Protein AF-A0A6N7FH30-F1 (afdb_monomer)

pLDDT: mean 91.98, std 7.97, range [51.78, 98.5]

Radius of gyration: 21.84 Å; Cα contacts (8 Å, |Δi|>4): 253; chains: 1; bounding box: 45×42×59 Å

Nearest PDB structures (foldseek):
  7l1p-assembly1_A  TM=4.509E-01  e=1.595E-04  Human immunodeficiency virus 1
  6xg8-assembly1_A  TM=3.942E-01  e=3.630E-04  Acetivibrio thermocellus ATCC 27405
  6vlh-assembly1_A  TM=4.528E-01  e=8.765E-04  Human immunodeficiency virus 1
  6qbv-assembly2_D  TM=5.077E-01  e=4.543E-03  Human T-lymphotropic virus 2
  5v5f-assembly1_B  TM=2.339E-01  e=1.234E-02  Arabidopsis thaliana

Foldseek 3Di:
DVVVVVVQQVQLVVVLVDQAQEKEWEWDDPDPPDWIWIFIARPVPRHTNDTFTDDFLCRLLVVLVVSPLVRLQRHAEYEYAPDPRVVVSCCVRNVNHHYHYDLVNVLVVLLVVLVVLLVVQQADDDVPDVPRGDVL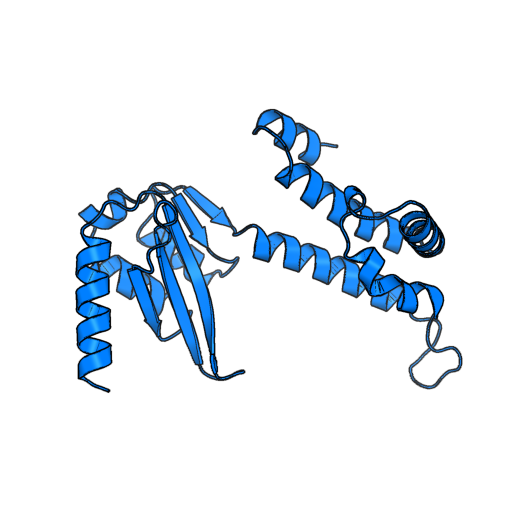SVVLSVVLSDALVPDDPVNNVSNVVNCVVDVSSVVSSVVSNLSVQLVPDPDPVSNVVSVVD

Mean predicted aligned error: 5.54 Å

Sequence (197 aa):
MALVRAWSERVGERRRARPCRVLLVDETSLRRRHRYVTVVSNGETGDVLAVVRHRDYRALSGFLASQGQRWCRRVEVVVTDGSHSYRAAVERHLGGATHVVDRFHVVRWFAAGLIEVRRRVQRLGEPGESPAFNPEIFRTRYLQLARAQHLGSDRFARLAHALMQDPELWHAWRLTQQLYEIYDAADEGTAAERIEA

Secondary structure (DSSP, 8-state):
-HHHHHHHHHHHHHHHTS--SEEEEEEEEEETTTEEEEEEEETTT--EEEEEEBSSHHHHHHHHHHHHHH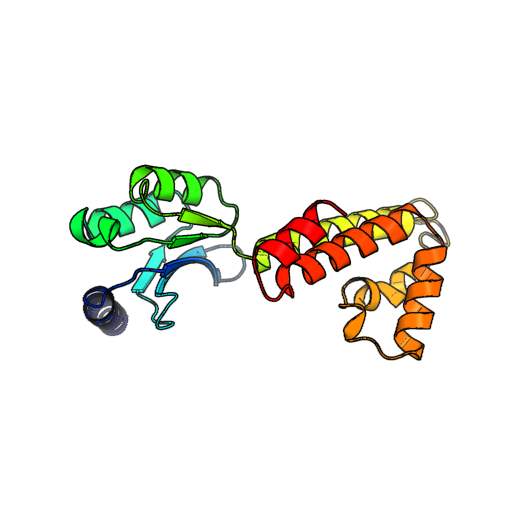HHTT--EEEE-S-HHHHHHHHHH-TTSEEEE-HHHHHHHHHHHHHHHHHHHTB-SSTTSTTSB-HHHHHTHHHHTS-GGGS-HHHHHHHHHHHTT-HHHHHHHHHHHHHHHHHT-SSHHHHHHHHH-

Solvent-accessible surface area (backbone atoms only — not comparable to full-atom values): 10853 Å² total; per-residue (Å²): 114,68,68,61,52,55,49,52,50,54,52,17,53,63,52,62,71,45,91,44,43,34,37,34,40,45,78,45,67,83,40,92,94,79,42,49,25,30,39,32,27,27,64,84,78,71,45,70,40,45,78,36,70,41,74,46,35,64,35,56,35,51,54,54,59,74,59,33,69,77,52,35,71,50,30,48,32,36,34,28,57,92,46,69,36,53,49,56,29,39,57,72,64,33,68,87,27,51,79,41,70,36,64,69,56,55,53,50,51,45,53,48,52,34,52,50,46,45,57,56,72,26,47,66,47,58,97,88,46,89,63,31,48,46,65,64,52,59,73,38,53,66,58,66,73,47,61,71,93,79,46,55,70,69,60,42,52,56,38,48,59,47,30,73,76,37,71,68,47,34,50,40,41,48,55,47,49,46,55,49,50,35,74,68,37,94,47,69,68,59,22,50,57,51,72,76,106

Structure (mmCIF, N/CA/C/O backbone):
data_AF-A0A6N7FH30-F1
#
_entry.id   AF-A0A6N7FH30-F1
#
loop_
_atom_site.group_PDB
_atom_site.id
_atom_site.type_symbol
_atom_site.label_atom_id
_atom_site.label_alt_id
_atom_site.label_comp_id
_atom_site.label_asym_id
_atom_site.label_entity_id
_atom_site.label_seq_id
_atom_site.pdbx_PDB_ins_code
_atom_site.Cartn_x
_atom_site.Cartn_y
_atom_site.Cartn_z
_atom_site.occupancy
_atom_site.B_iso_or_equiv
_atom_site.auth_seq_id
_atom_site.auth_comp_id
_atom_site.auth_asym_id
_atom_site.auth_atom_id
_atom_site.pdbx_PDB_model_num
ATOM 1 N N . MET A 1 1 ? 2.401 -22.329 25.808 1.00 64.00 1 MET A N 1
ATOM 2 C CA . MET A 1 1 ? 1.572 -21.619 24.798 1.00 64.00 1 MET A CA 1
ATOM 3 C C . MET A 1 1 ? 0.371 -20.866 25.383 1.00 64.00 1 MET A C 1
ATOM 5 O O . MET A 1 1 ? 0.069 -19.798 24.867 1.00 64.00 1 MET A O 1
ATOM 9 N N . ALA A 1 2 ? -0.308 -21.357 26.433 1.00 78.88 2 ALA A N 1
ATOM 10 C CA . ALA A 1 2 ? -1.452 -20.654 27.044 1.00 78.88 2 ALA A CA 1
ATOM 11 C C . ALA A 1 2 ? -1.085 -19.271 27.618 1.00 78.88 2 ALA A C 1
ATOM 13 O O . ALA A 1 2 ? -1.763 -18.291 27.331 1.00 78.88 2 ALA A O 1
ATOM 14 N N . LEU A 1 3 ? 0.049 -19.179 28.322 1.00 84.44 3 LEU A N 1
ATOM 15 C CA . LEU A 1 3 ? 0.548 -17.928 28.900 1.00 84.44 3 LEU A CA 1
ATOM 16 C C . LEU A 1 3 ? 0.763 -16.830 27.842 1.00 84.44 3 LEU A C 1
ATOM 18 O O . LEU A 1 3 ? 0.314 -15.707 28.026 1.00 84.44 3 LEU A O 1
ATOM 22 N N . VAL A 1 4 ? 1.395 -17.165 26.710 1.00 82.94 4 VAL A N 1
ATOM 23 C CA . VAL A 1 4 ? 1.658 -16.215 25.612 1.00 82.94 4 VAL A CA 1
ATOM 24 C C . VAL A 1 4 ? 0.356 -15.684 25.010 1.00 82.94 4 VAL A C 1
ATOM 26 O O . VAL A 1 4 ? 0.240 -14.486 24.775 1.00 82.94 4 VAL A O 1
ATOM 29 N N . ARG A 1 5 ? -0.643 -16.554 24.802 1.00 80.75 5 ARG A N 1
ATOM 30 C CA . ARG A 1 5 ? -1.965 -16.137 24.311 1.00 80.75 5 ARG A CA 1
ATOM 31 C C . ARG A 1 5 ? -2.672 -15.212 25.300 1.00 80.75 5 ARG A C 1
ATOM 33 O O . ARG A 1 5 ? -3.065 -14.122 24.908 1.00 80.75 5 ARG A O 1
ATOM 40 N N . ALA A 1 6 ? -2.729 -15.593 26.575 1.00 82.81 6 ALA A N 1
ATOM 41 C CA . ALA A 1 6 ? -3.359 -14.784 27.618 1.00 82.81 6 ALA A CA 1
ATOM 42 C C . ALA A 1 6 ? -2.694 -13.402 27.772 1.00 82.81 6 ALA A C 1
ATOM 44 O O . ALA A 1 6 ? -3.369 -12.388 27.934 1.00 82.81 6 ALA A O 1
ATOM 45 N N . TRP A 1 7 ? -1.361 -13.333 27.682 1.00 87.31 7 TRP A N 1
ATOM 46 C CA . TRP A 1 7 ? -0.648 -12.054 27.693 1.00 87.31 7 TRP A CA 1
ATOM 47 C C . TRP A 1 7 ? -0.907 -11.227 26.439 1.00 87.31 7 TRP A C 1
ATOM 49 O O . TRP A 1 7 ? -1.102 -10.018 26.551 1.00 87.31 7 TRP A O 1
ATOM 59 N N . SER A 1 8 ? -0.946 -11.858 25.264 1.00 85.19 8 SER A N 1
ATOM 60 C CA . SER A 1 8 ? -1.281 -11.178 24.013 1.00 85.19 8 SER A CA 1
ATOM 61 C C . SER A 1 8 ? -2.688 -10.576 24.061 1.00 85.19 8 SER A C 1
ATOM 63 O O . SER A 1 8 ? -2.860 -9.428 23.654 1.00 85.19 8 SER A O 1
ATOM 65 N N . GLU A 1 9 ? -3.666 -11.300 24.608 1.00 85.75 9 GLU A N 1
ATOM 66 C CA . GLU A 1 9 ? -5.035 -10.814 24.800 1.00 85.75 9 GLU A CA 1
ATOM 67 C C . GLU A 1 9 ? -5.080 -9.628 25.768 1.00 85.75 9 GLU A C 1
ATOM 69 O O . GLU A 1 9 ? -5.583 -8.572 25.387 1.00 85.75 9 GLU A O 1
ATOM 74 N N . ARG A 1 10 ? -4.454 -9.735 26.951 1.00 88.56 10 ARG A N 1
ATOM 75 C CA . ARG A 1 10 ? -4.382 -8.633 27.936 1.00 88.56 10 ARG A CA 1
ATOM 76 C C . ARG A 1 10 ? -3.688 -7.385 27.397 1.00 88.56 10 ARG A C 1
ATOM 78 O O . ARG A 1 10 ? -4.099 -6.263 27.686 1.00 88.56 10 ARG A O 1
ATOM 85 N N . VAL A 1 11 ? -2.596 -7.552 26.648 1.00 90.81 11 VAL A N 1
ATOM 86 C CA . VAL A 1 11 ? -1.907 -6.426 25.998 1.00 90.81 11 VAL A CA 1
ATOM 87 C C . VAL A 1 11 ? -2.823 -5.793 24.955 1.00 90.81 11 VAL A C 1
ATOM 89 O O . VAL A 1 11 ? -2.942 -4.569 24.923 1.00 90.81 11 VAL A O 1
ATOM 92 N N . GLY A 1 12 ? -3.511 -6.611 24.159 1.00 90.00 12 GLY A N 1
ATOM 93 C CA . GLY A 1 12 ? -4.502 -6.144 23.199 1.00 90.00 12 GLY A CA 1
ATOM 94 C C . GLY A 1 12 ? -5.639 -5.365 23.861 1.00 90.00 12 GLY A C 1
ATOM 95 O O . GLY A 1 12 ? -5.963 -4.278 23.404 1.00 90.00 12 GLY A O 1
ATOM 96 N N . GLU A 1 13 ? -6.209 -5.853 24.964 1.00 90.88 13 GLU A N 1
ATOM 97 C CA . GLU A 1 13 ? -7.268 -5.155 25.713 1.00 90.88 13 GLU A CA 1
ATOM 98 C C . GLU A 1 13 ? -6.812 -3.780 26.197 1.00 90.88 13 GLU A C 1
ATOM 100 O O . GLU A 1 13 ? -7.486 -2.779 25.950 1.00 90.88 13 GLU A O 1
ATOM 105 N N . ARG A 1 14 ? -5.626 -3.708 26.813 1.00 92.06 14 ARG A N 1
ATOM 106 C CA . ARG A 1 14 ? -5.046 -2.434 27.259 1.00 92.06 14 ARG A CA 1
ATOM 107 C C . ARG A 1 14 ? -4.830 -1.459 26.105 1.00 92.06 14 ARG A C 1
ATOM 109 O O . ARG A 1 14 ? -5.087 -0.270 26.260 1.00 92.06 14 ARG A O 1
ATOM 116 N N . ARG A 1 15 ? -4.373 -1.948 24.951 1.00 94.25 15 ARG A N 1
ATOM 117 C CA . ARG A 1 15 ? -4.187 -1.119 23.752 1.00 94.25 15 ARG A CA 1
ATOM 118 C C . ARG A 1 15 ? -5.520 -0.642 23.177 1.00 94.25 15 ARG A C 1
ATOM 120 O O . ARG A 1 15 ? -5.641 0.530 22.848 1.00 94.25 15 ARG A O 1
ATOM 127 N N . ARG A 1 16 ? -6.535 -1.510 23.126 1.00 94.38 16 ARG A N 1
ATOM 128 C CA . ARG A 1 16 ? -7.883 -1.195 22.610 1.00 94.38 16 ARG A CA 1
ATOM 129 C C . ARG A 1 16 ? -8.691 -0.265 23.519 1.00 94.38 16 ARG A C 1
ATOM 131 O O . ARG A 1 16 ? -9.667 0.323 23.057 1.00 94.38 16 ARG A O 1
ATOM 138 N N . ALA A 1 17 ? -8.284 -0.106 24.780 1.00 91.19 17 ALA A N 1
ATOM 139 C CA . ALA A 1 17 ? -8.837 0.903 25.682 1.00 91.19 17 ALA A CA 1
ATOM 140 C C . ALA A 1 17 ? -8.457 2.339 25.273 1.00 91.19 17 ALA A C 1
ATOM 142 O O . ALA A 1 17 ? -9.183 3.279 25.601 1.00 91.19 17 ALA A O 1
ATOM 143 N N . ARG A 1 18 ? -7.349 2.515 24.542 1.00 91.81 18 ARG A N 1
ATOM 144 C CA . ARG A 1 18 ? -6.961 3.810 23.974 1.00 91.81 18 ARG A CA 1
ATOM 145 C C . ARG A 1 18 ? -7.817 4.129 22.739 1.00 91.81 18 ARG A C 1
ATOM 147 O O . ARG A 1 18 ? -8.236 3.204 22.038 1.00 91.81 18 ARG A O 1
ATOM 154 N N . PRO A 1 19 ? -8.081 5.415 22.449 1.00 91.81 19 PRO A N 1
ATOM 155 C CA . PRO A 1 19 ? -8.700 5.817 21.190 1.00 91.81 19 PRO A CA 1
ATOM 156 C C . PRO A 1 19 ? -7.894 5.331 19.978 1.00 91.81 19 PRO A C 1
ATOM 158 O O . PRO A 1 19 ? -6.667 5.271 20.021 1.00 91.81 19 PRO A O 1
ATOM 161 N N . CYS A 1 20 ? -8.600 4.982 18.908 1.00 96.44 20 CYS A N 1
ATOM 162 C CA . CYS A 1 20 ? -8.027 4.593 17.626 1.00 96.44 20 CYS A CA 1
ATOM 163 C C . CYS A 1 20 ? -8.888 5.238 16.543 1.00 96.44 20 CYS A C 1
ATOM 165 O O . CYS A 1 20 ? -9.967 4.727 16.244 1.00 96.44 20 CYS A O 1
ATOM 167 N N . ARG A 1 21 ? -8.444 6.392 16.029 1.00 97.81 21 ARG A N 1
ATOM 168 C CA . ARG A 1 21 ? -9.136 7.104 14.944 1.00 97.81 21 ARG A CA 1
ATOM 169 C C . ARG A 1 21 ? -8.722 6.556 13.587 1.00 97.81 21 ARG A C 1
ATOM 171 O O . ARG A 1 21 ? -9.558 6.454 12.697 1.00 97.81 21 ARG A O 1
ATOM 178 N N . VAL A 1 22 ? -7.462 6.137 13.462 1.00 98.31 22 VAL A N 1
ATOM 179 C CA . VAL A 1 22 ? -6.927 5.472 12.269 1.00 98.31 22 VAL A CA 1
ATOM 180 C C . VAL A 1 22 ? -6.723 3.989 12.558 1.00 98.31 22 VAL A C 1
ATOM 182 O O . VAL A 1 22 ? -5.898 3.621 13.397 1.00 98.31 22 VAL A O 1
ATOM 185 N N . LEU A 1 23 ? -7.460 3.130 11.860 1.00 98.06 23 LEU A N 1
ATOM 186 C CA . LEU A 1 23 ? -7.355 1.678 11.959 1.00 98.06 23 LEU A CA 1
ATOM 187 C C . LEU A 1 23 ? -6.607 1.123 10.747 1.00 98.06 23 LEU A C 1
ATOM 189 O O . LEU A 1 23 ? -7.038 1.318 9.617 1.00 98.06 23 LEU A O 1
ATOM 193 N N . LEU A 1 24 ? -5.516 0.398 10.969 1.00 97.75 24 LEU A N 1
ATOM 194 C CA . LEU A 1 24 ? -4.786 -0.295 9.908 1.00 97.75 24 LEU A CA 1
ATOM 195 C C . LEU A 1 24 ? -5.130 -1.782 9.953 1.00 97.75 24 LEU A C 1
ATOM 197 O O . LEU A 1 24 ? -5.048 -2.401 11.018 1.00 97.75 24 LEU A O 1
ATOM 201 N N . VAL A 1 25 ? -5.496 -2.354 8.810 1.00 96.56 25 VAL A N 1
ATOM 202 C CA . VAL A 1 25 ? -5.805 -3.778 8.664 1.00 96.56 25 VAL A CA 1
ATOM 203 C C . VAL A 1 25 ? -4.983 -4.352 7.521 1.00 96.56 25 VAL A C 1
ATOM 205 O O . VAL A 1 25 ? -5.143 -3.949 6.374 1.00 96.56 25 VAL A O 1
ATOM 208 N N . ASP A 1 26 ? -4.134 -5.325 7.830 1.00 93.31 26 ASP A N 1
ATOM 209 C CA . ASP A 1 26 ? -3.292 -5.987 6.833 1.00 93.31 26 ASP A CA 1
ATOM 210 C C . ASP A 1 26 ? -3.323 -7.511 6.998 1.00 93.31 26 ASP A C 1
ATOM 212 O O . ASP A 1 26 ? -3.650 -8.038 8.069 1.00 93.31 26 ASP A O 1
ATOM 216 N N . GLU A 1 27 ? -2.986 -8.237 5.935 1.00 87.94 27 GLU A N 1
ATOM 217 C CA . GLU A 1 27 ? -2.788 -9.681 5.981 1.00 87.94 27 GLU A CA 1
ATOM 218 C C . GLU A 1 27 ? -1.308 -10.045 6.128 1.00 87.94 27 GLU A C 1
ATOM 220 O O . GLU A 1 27 ? -0.433 -9.544 5.430 1.00 87.94 27 GLU A O 1
ATOM 225 N N . THR A 1 28 ? -1.002 -11.010 6.994 1.00 83.12 28 THR A N 1
ATOM 226 C CA . THR A 1 28 ? 0.341 -11.597 7.031 1.00 83.12 28 THR A CA 1
ATOM 227 C C . THR A 1 28 ? 0.296 -13.115 7.086 1.00 83.12 28 THR A C 1
ATOM 229 O O . THR A 1 28 ? -0.617 -13.728 7.648 1.00 83.12 28 THR A O 1
ATOM 232 N N . SER A 1 29 ? 1.291 -13.758 6.475 1.00 77.12 29 SER A N 1
ATOM 233 C CA . SER A 1 29 ? 1.424 -15.213 6.499 1.00 77.12 29 SER A CA 1
ATOM 234 C C . SER A 1 29 ? 2.256 -15.649 7.707 1.00 77.12 29 SER A C 1
ATOM 236 O O . SER A 1 29 ? 3.458 -15.398 7.748 1.00 77.12 29 SER A O 1
ATOM 238 N N . LEU A 1 30 ? 1.658 -16.380 8.652 1.00 64.94 30 LEU A N 1
ATOM 239 C CA . LEU A 1 30 ? 2.372 -16.955 9.807 1.00 64.94 30 LEU A CA 1
ATOM 240 C C . LEU A 1 30 ? 3.299 -18.123 9.427 1.00 64.94 30 LEU A C 1
ATOM 242 O O . LEU A 1 30 ? 4.196 -18.491 10.180 1.00 64.94 30 LEU A O 1
ATOM 246 N N . ARG A 1 31 ? 3.061 -18.746 8.271 1.00 66.25 31 ARG A N 1
ATOM 247 C CA . ARG A 1 31 ? 3.919 -19.767 7.656 1.00 66.25 31 ARG A CA 1
ATOM 248 C C . ARG A 1 31 ? 3.727 -19.671 6.151 1.00 66.25 31 ARG A C 1
ATOM 250 O O . ARG A 1 31 ? 2.579 -19.556 5.710 1.00 66.25 31 ARG A O 1
ATOM 257 N N . ARG A 1 32 ? 4.817 -19.736 5.373 1.00 51.78 32 ARG A N 1
ATOM 258 C CA . ARG A 1 32 ? 4.765 -19.693 3.901 1.00 51.78 32 ARG A CA 1
ATOM 259 C C . ARG A 1 32 ? 3.618 -20.585 3.391 1.00 51.78 32 ARG A C 1
ATOM 261 O O . ARG A 1 32 ? 3.628 -21.789 3.622 1.00 51.78 32 ARG A O 1
ATOM 268 N N . ARG A 1 33 ? 2.647 -19.952 2.720 1.00 56.34 33 ARG A N 1
ATOM 269 C CA . ARG A 1 33 ? 1.547 -20.542 1.929 1.00 56.34 33 ARG A CA 1
ATOM 270 C C . ARG A 1 33 ? 0.398 -21.284 2.633 1.00 56.34 33 ARG A C 1
ATOM 272 O O . ARG A 1 33 ? -0.454 -21.790 1.915 1.00 56.34 33 ARG A O 1
ATOM 279 N N . HIS A 1 34 ? 0.279 -21.316 3.969 1.00 59.69 34 HIS A N 1
ATOM 280 C CA . HIS A 1 34 ? -0.803 -22.125 4.586 1.00 59.69 34 HIS A CA 1
ATOM 281 C C . HIS A 1 34 ? -1.585 -21.509 5.755 1.00 59.69 34 HIS A C 1
ATOM 283 O O . HIS A 1 34 ? -2.614 -22.065 6.133 1.00 59.69 34 HIS A O 1
ATOM 289 N N . ARG A 1 35 ? -1.149 -20.390 6.353 1.00 73.56 35 ARG A N 1
ATOM 290 C CA . ARG A 1 35 ? -1.890 -19.739 7.454 1.00 73.56 35 ARG A CA 1
ATOM 291 C C . ARG A 1 35 ? -1.772 -18.224 7.378 1.00 73.56 35 ARG A C 1
ATOM 293 O O . ARG A 1 35 ? -0.713 -17.682 7.687 1.00 73.56 35 ARG A O 1
ATOM 300 N N . TYR A 1 36 ? -2.863 -17.578 6.984 1.00 82.62 36 TYR A N 1
ATOM 301 C CA . TYR A 1 36 ? -3.002 -16.125 6.992 1.00 82.62 36 TYR A CA 1
ATOM 302 C C . TYR A 1 36 ? -3.617 -15.659 8.306 1.00 82.62 36 TYR A C 1
ATOM 304 O O . TYR A 1 36 ? -4.462 -16.354 8.886 1.00 82.62 36 TYR A O 1
ATOM 312 N N . VAL A 1 37 ? -3.183 -14.492 8.759 1.00 90.00 37 VAL A N 1
ATOM 313 C CA . VAL A 1 37 ? -3.803 -13.761 9.858 1.00 90.00 37 VAL A CA 1
ATOM 314 C C . VAL A 1 37 ? -4.047 -12.324 9.444 1.00 90.00 37 VAL A C 1
ATOM 316 O O . VAL A 1 37 ? -3.227 -11.734 8.743 1.00 90.00 37 VAL A O 1
ATOM 319 N N . THR A 1 38 ? -5.157 -11.778 9.916 1.00 93.19 38 THR A N 1
ATOM 320 C CA . THR A 1 38 ? -5.449 -10.353 9.874 1.00 93.19 38 THR A CA 1
ATOM 321 C C . THR A 1 38 ? -4.764 -9.693 11.062 1.00 93.19 38 THR A C 1
ATOM 323 O O . THR A 1 38 ? -5.035 -10.038 12.216 1.00 93.19 38 THR A O 1
ATOM 326 N N . VAL A 1 39 ? -3.871 -8.749 10.792 1.00 94.50 39 VAL A N 1
ATOM 327 C CA . VAL A 1 39 ? -3.268 -7.886 11.806 1.00 94.50 39 VAL A CA 1
ATOM 328 C C . VAL A 1 39 ? -4.052 -6.588 11.825 1.00 94.50 39 VAL A C 1
ATOM 330 O O . VAL A 1 39 ? -4.224 -5.949 10.792 1.00 94.50 39 VAL A O 1
ATOM 333 N N . VAL A 1 40 ? -4.535 -6.217 13.006 1.00 96.25 40 VAL A N 1
ATOM 334 C CA . VAL A 1 40 ? -5.251 -4.964 13.229 1.00 96.25 40 VAL A CA 1
ATOM 335 C C . VAL A 1 40 ? -4.402 -4.091 14.134 1.00 96.25 40 VAL A C 1
ATOM 337 O O . VAL A 1 40 ? -4.041 -4.522 15.233 1.00 96.25 40 VAL A O 1
ATOM 340 N N . SER A 1 41 ? -4.111 -2.872 13.699 1.00 97.19 41 SER A N 1
ATOM 341 C CA . SER A 1 41 ? -3.213 -1.949 14.393 1.00 97.19 41 SER A CA 1
ATOM 342 C C . SER A 1 41 ? -3.800 -0.544 14.471 1.00 97.19 41 SER A C 1
ATOM 344 O O . SER A 1 41 ? -4.598 -0.142 13.628 1.00 97.19 41 SER A O 1
ATOM 346 N N . ASN A 1 42 ? -3.388 0.212 15.483 1.00 97.69 42 ASN A N 1
ATOM 347 C CA . ASN A 1 42 ? -3.677 1.635 15.585 1.00 97.69 42 ASN A CA 1
ATOM 348 C C . ASN A 1 42 ? -2.672 2.409 14.720 1.00 97.69 42 ASN A C 1
ATOM 350 O O . ASN A 1 42 ? -1.470 2.337 14.966 1.00 97.69 42 ASN A O 1
ATOM 354 N N . GLY A 1 43 ? -3.159 3.131 13.713 1.00 96.44 43 GLY A N 1
ATOM 355 C CA . GLY A 1 43 ? -2.329 3.906 12.791 1.00 96.44 43 GLY A CA 1
ATOM 356 C C . GLY A 1 43 ? -1.703 5.155 13.407 1.00 96.44 43 GLY A C 1
ATOM 357 O O . GLY A 1 43 ? -0.690 5.624 12.904 1.00 96.44 43 GLY A O 1
ATOM 358 N N . GLU A 1 44 ? -2.252 5.662 14.513 1.00 96.06 44 GLU A N 1
ATOM 359 C CA . GLU A 1 44 ? -1.712 6.829 15.220 1.00 96.06 44 GLU A CA 1
ATOM 360 C C . GLU A 1 44 ? -0.579 6.434 16.178 1.00 96.06 44 GLU A C 1
ATOM 362 O O . GLU A 1 44 ? 0.377 7.184 16.349 1.00 96.06 44 GLU A O 1
ATOM 367 N N . THR A 1 45 ? -0.663 5.253 16.807 1.00 95.75 45 THR A N 1
ATOM 368 C CA . THR A 1 45 ? 0.326 4.817 17.815 1.00 95.75 45 THR A CA 1
ATOM 369 C C . THR A 1 45 ? 1.278 3.723 17.336 1.00 95.75 45 THR A C 1
ATOM 371 O O . THR A 1 45 ? 2.283 3.460 17.992 1.00 95.75 45 THR A O 1
ATOM 374 N N . GLY A 1 46 ? 0.955 3.034 16.239 1.00 94.38 46 GLY A N 1
ATOM 375 C CA . GLY A 1 46 ? 1.664 1.836 15.780 1.00 94.38 46 GLY A CA 1
ATOM 376 C C . GLY A 1 46 ? 1.386 0.576 16.614 1.00 94.38 46 GLY A C 1
ATOM 377 O O . GLY A 1 46 ? 1.973 -0.477 16.363 1.00 94.38 46 GLY A O 1
ATOM 378 N N . ASP A 1 47 ? 0.499 0.643 17.611 1.00 95.56 47 ASP A N 1
ATOM 379 C CA . ASP A 1 47 ? 0.177 -0.501 18.463 1.00 95.56 47 ASP A CA 1
ATOM 380 C C . ASP A 1 47 ? -0.625 -1.566 17.703 1.00 95.56 47 ASP A C 1
ATOM 382 O O . ASP A 1 47 ? -1.715 -1.299 17.201 1.00 95.56 47 ASP A O 1
ATOM 386 N N . VAL A 1 48 ? -0.162 -2.820 17.731 1.00 95.31 48 VAL A N 1
ATOM 387 C CA . VAL A 1 48 ? -0.978 -3.966 17.291 1.00 95.31 48 VAL A CA 1
ATOM 388 C C . VAL A 1 48 ? -2.106 -4.201 18.298 1.00 95.31 48 VAL A C 1
ATOM 390 O O . VAL A 1 48 ? -1.850 -4.542 19.460 1.00 95.31 48 VAL A O 1
ATOM 393 N N . LEU A 1 49 ? -3.346 -4.038 17.840 1.00 95.62 49 LEU A N 1
ATOM 394 C CA . LEU A 1 49 ? -4.581 -4.182 18.610 1.00 95.62 49 LEU A CA 1
ATOM 395 C C . LEU A 1 49 ? -5.071 -5.628 18.650 1.00 95.62 49 LEU A C 1
ATOM 397 O O . LEU A 1 49 ? -5.606 -6.062 19.673 1.00 95.62 49 LEU A O 1
ATOM 401 N N . ALA A 1 50 ? -4.908 -6.369 17.553 1.00 94.19 50 ALA A N 1
ATOM 402 C CA . ALA A 1 50 ? -5.270 -7.778 17.468 1.00 94.19 50 ALA A CA 1
ATOM 403 C C . ALA A 1 50 ? -4.529 -8.497 16.335 1.00 94.19 50 ALA A C 1
ATOM 405 O O . ALA A 1 50 ? -4.150 -7.898 15.331 1.00 94.19 50 ALA A O 1
ATOM 406 N N . VAL A 1 51 ? -4.381 -9.812 16.494 1.00 92.44 51 VAL A N 1
ATOM 407 C CA . VAL A 1 51 ? -3.993 -10.732 15.422 1.00 92.44 51 VAL A CA 1
ATOM 408 C C . VAL A 1 51 ? -5.068 -11.806 15.350 1.00 92.44 51 VAL A C 1
ATOM 410 O O . VAL A 1 51 ? -5.194 -12.634 16.255 1.00 92.44 51 VAL A O 1
ATOM 413 N N . VAL A 1 52 ? -5.870 -11.766 14.295 1.00 91.38 52 VAL A N 1
ATOM 414 C CA . VAL A 1 52 ? -7.038 -12.630 14.111 1.00 91.38 52 VAL A CA 1
ATOM 415 C C . VAL A 1 52 ? -6.703 -13.702 13.089 1.00 91.38 52 VAL A C 1
ATOM 417 O O . VAL A 1 52 ? -6.008 -13.456 12.108 1.00 91.38 52 VAL A O 1
ATOM 420 N N . ARG A 1 53 ? -7.169 -14.929 13.319 1.00 89.44 53 ARG A N 1
ATOM 421 C CA . ARG A 1 53 ? -6.975 -16.011 12.349 1.00 89.44 53 ARG A CA 1
ATOM 422 C C . ARG A 1 53 ? -7.793 -15.759 11.091 1.00 89.44 53 ARG A C 1
ATOM 424 O O . ARG A 1 53 ? -8.925 -15.305 11.194 1.00 89.44 53 ARG A O 1
ATOM 431 N N . HIS A 1 54 ? -7.252 -16.209 9.960 1.00 88.38 54 HIS A N 1
ATOM 432 C CA . HIS A 1 54 ? -7.826 -16.034 8.627 1.00 88.38 54 HIS A CA 1
ATOM 433 C C . HIS A 1 54 ? -7.731 -14.586 8.144 1.00 88.38 54 HI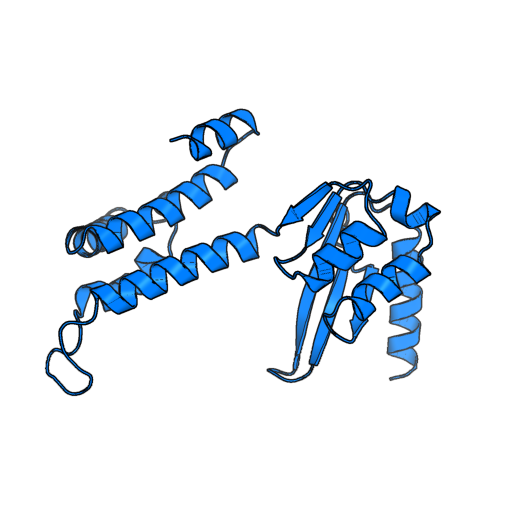S A C 1
ATOM 435 O O . HIS A 1 54 ? -7.167 -13.736 8.822 1.00 88.38 54 HIS A O 1
ATOM 441 N N . ARG A 1 55 ? -8.193 -14.366 6.915 1.00 85.38 55 ARG A N 1
ATOM 442 C CA . ARG A 1 55 ? -8.132 -13.093 6.182 1.00 85.38 55 ARG A CA 1
ATOM 443 C C . ARG A 1 55 ? -9.455 -12.764 5.491 1.00 85.38 55 ARG A C 1
ATOM 445 O O . ARG A 1 55 ? -9.503 -12.049 4.498 1.00 85.38 55 ARG A O 1
ATOM 452 N N . ASP A 1 56 ? -10.515 -13.429 5.932 1.00 89.88 56 ASP A N 1
ATOM 453 C CA . ASP A 1 56 ? -11.829 -13.329 5.323 1.00 89.88 56 ASP A CA 1
ATOM 454 C C . ASP A 1 56 ? -12.692 -12.304 6.062 1.00 89.88 56 ASP A C 1
ATOM 456 O O . ASP A 1 56 ? -12.325 -11.751 7.103 1.00 89.88 56 ASP A O 1
ATOM 460 N N . TYR A 1 57 ? -13.877 -12.071 5.511 1.00 93.25 57 TYR A N 1
ATOM 461 C CA . TYR A 1 57 ? -14.871 -11.188 6.098 1.00 93.25 57 TYR A CA 1
ATOM 462 C C . TYR A 1 57 ? -15.176 -11.558 7.558 1.00 93.25 57 TYR A C 1
ATOM 464 O O . TYR A 1 57 ? -15.336 -10.673 8.396 1.00 93.25 57 TYR A O 1
ATOM 472 N N . ARG A 1 58 ? -15.228 -12.858 7.893 1.00 94.38 58 ARG A N 1
ATOM 473 C CA . ARG A 1 58 ? -15.579 -13.327 9.242 1.00 94.38 58 ARG A CA 1
ATOM 474 C C . ARG A 1 58 ? -14.506 -12.954 10.260 1.00 94.38 58 ARG A C 1
ATOM 476 O O . ARG A 1 58 ? -14.865 -12.586 11.376 1.00 94.38 58 ARG A O 1
ATOM 483 N N . ALA A 1 59 ? -13.231 -13.007 9.880 1.00 92.81 59 ALA A N 1
ATOM 484 C CA . ALA A 1 59 ? -12.118 -12.615 10.739 1.00 92.81 59 ALA A CA 1
ATOM 485 C C . ALA A 1 59 ? -12.237 -11.147 11.180 1.00 92.81 59 ALA A C 1
ATOM 487 O O . ALA A 1 59 ? -12.325 -10.863 12.378 1.00 92.81 59 ALA A O 1
ATOM 488 N N . LEU A 1 60 ? -12.314 -10.216 10.222 1.00 95.94 60 LEU A N 1
ATOM 489 C CA . LEU A 1 60 ? -12.404 -8.787 10.534 1.00 95.94 60 LEU A CA 1
ATOM 490 C C . LEU A 1 60 ? -13.757 -8.425 11.165 1.00 95.94 60 LEU A C 1
ATOM 492 O O . LEU A 1 60 ? -13.797 -7.734 12.181 1.00 95.94 60 LEU A O 1
ATOM 496 N N . SER A 1 61 ? -14.865 -8.947 10.627 1.00 97.06 61 SER A N 1
ATOM 497 C CA . SER A 1 61 ? -16.209 -8.713 11.170 1.00 97.06 61 SER A CA 1
ATOM 498 C C . SER A 1 61 ? -16.335 -9.197 12.614 1.00 97.06 61 SER A C 1
ATOM 500 O O . SER A 1 61 ? -16.965 -8.527 13.426 1.00 97.06 61 SER A O 1
ATOM 502 N N . GLY A 1 62 ? -15.767 -10.359 12.950 1.00 96.81 62 GLY A N 1
ATOM 503 C CA . GLY A 1 62 ? -15.796 -10.893 14.312 1.00 96.81 62 GLY A CA 1
ATOM 504 C C . GLY A 1 62 ? -15.032 -10.002 15.289 1.00 96.81 62 GLY A C 1
ATOM 505 O O . GLY A 1 62 ? -15.531 -9.704 16.376 1.00 96.81 62 GLY A O 1
ATOM 506 N N . PHE A 1 63 ? -13.858 -9.511 14.879 1.00 95.94 63 PHE A N 1
ATOM 507 C CA . PHE A 1 63 ? -13.099 -8.544 15.669 1.00 95.94 63 PHE A CA 1
ATOM 508 C C . PHE A 1 63 ? -13.891 -7.253 15.900 1.00 95.94 63 PHE A C 1
ATOM 510 O O . PHE A 1 63 ? -14.086 -6.872 17.053 1.00 95.94 63 PHE A O 1
ATOM 517 N N . LEU A 1 64 ? -14.399 -6.618 14.841 1.00 97.25 64 LEU A N 1
ATOM 518 C CA . LEU A 1 64 ? -15.141 -5.357 14.949 1.00 97.25 64 LEU A CA 1
ATOM 519 C C . LEU A 1 64 ? -16.411 -5.512 15.800 1.00 97.25 64 LEU A C 1
ATOM 521 O O . LEU A 1 64 ? -16.641 -4.716 16.712 1.00 97.25 64 LEU A O 1
ATOM 525 N N . ALA A 1 65 ? -17.165 -6.599 15.604 1.00 97.25 65 ALA A N 1
ATOM 526 C CA . ALA A 1 65 ? -18.336 -6.915 16.419 1.00 97.25 65 ALA A CA 1
ATOM 527 C C . ALA A 1 65 ? -17.990 -7.024 17.914 1.00 97.25 65 ALA A C 1
ATOM 529 O O . ALA A 1 65 ? -18.709 -6.479 18.749 1.00 97.25 65 ALA A O 1
ATOM 530 N N . SER A 1 66 ? -16.867 -7.669 18.258 1.00 95.56 66 SER A N 1
ATOM 531 C CA . SER A 1 66 ? -16.422 -7.804 19.654 1.00 95.56 66 SER A CA 1
ATOM 532 C C . SER A 1 66 ? -16.007 -6.484 20.314 1.00 95.56 66 SER A C 1
ATOM 534 O O . SER A 1 66 ? -16.022 -6.395 21.538 1.00 95.56 66 SER A O 1
ATOM 536 N N . GLN A 1 67 ? -15.641 -5.457 19.535 1.00 95.44 67 GLN A N 1
ATOM 537 C CA . GLN A 1 67 ? -15.337 -4.128 20.081 1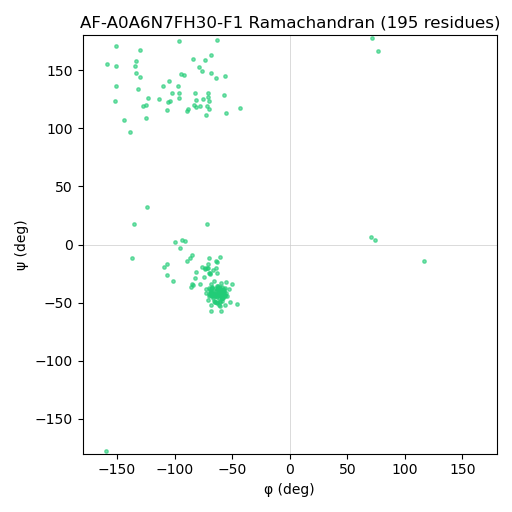.00 95.44 67 GLN A CA 1
ATOM 538 C C . GLN A 1 67 ? -16.609 -3.309 20.348 1.00 95.44 67 GLN A C 1
ATOM 540 O O . GLN A 1 67 ? -16.615 -2.408 21.190 1.00 95.44 67 GLN A O 1
ATOM 545 N N . GLY A 1 68 ? -17.697 -3.634 19.647 1.00 95.81 68 GLY A N 1
ATOM 546 C CA . GLY A 1 68 ? -18.995 -2.990 19.786 1.00 95.81 68 GLY A CA 1
ATOM 547 C C . GLY A 1 68 ? -19.085 -1.615 19.118 1.00 95.81 68 GLY A C 1
ATOM 548 O O . GLY A 1 68 ? -18.091 -0.976 18.757 1.00 95.81 68 GLY A O 1
ATOM 549 N N . GLN A 1 69 ? -20.320 -1.127 18.976 1.00 95.12 69 GLN A N 1
ATOM 550 C CA . GLN A 1 69 ? -20.621 0.068 18.180 1.00 95.12 69 GLN A CA 1
ATOM 551 C C . GLN A 1 69 ? -19.939 1.336 18.701 1.00 95.12 69 GLN A C 1
ATOM 553 O O . GLN A 1 69 ? -19.504 2.176 17.917 1.00 95.12 69 GLN A O 1
ATOM 558 N N . ARG A 1 70 ? -19.833 1.489 20.028 1.00 94.94 70 ARG A N 1
ATOM 559 C CA . ARG A 1 70 ? -19.190 2.663 20.637 1.00 94.94 70 ARG A CA 1
ATOM 560 C C . ARG A 1 70 ? -17.712 2.749 20.267 1.00 94.94 70 ARG A C 1
ATOM 562 O O . ARG A 1 70 ? -17.213 3.850 20.067 1.00 94.94 70 ARG A O 1
ATOM 569 N N . TRP A 1 71 ? -17.021 1.613 20.196 1.00 96.50 71 TRP A N 1
ATOM 570 C CA . TRP A 1 71 ? -15.627 1.582 19.775 1.00 96.50 71 TRP A CA 1
ATOM 571 C C . TRP A 1 71 ? -15.515 1.875 18.278 1.00 96.50 71 TRP A C 1
ATOM 573 O O . TRP A 1 71 ? -14.764 2.768 17.904 1.00 96.50 71 TRP A O 1
ATOM 583 N N . CYS A 1 72 ? -16.332 1.203 17.458 1.00 97.12 72 CYS A N 1
ATOM 584 C CA . CYS A 1 72 ? -16.339 1.346 16.000 1.00 97.12 72 CYS A CA 1
ATOM 585 C C . CYS A 1 72 ? -16.611 2.787 15.541 1.00 97.12 72 CYS A C 1
ATOM 587 O O . CYS A 1 72 ? -15.938 3.275 14.645 1.00 97.12 72 CYS A O 1
ATOM 589 N N . ARG A 1 73 ? -17.522 3.509 16.208 1.00 96.06 73 ARG A N 1
ATOM 590 C CA . ARG A 1 73 ? -17.824 4.925 15.917 1.00 96.06 73 ARG A CA 1
ATOM 591 C C . ARG A 1 73 ? -16.663 5.895 16.157 1.00 96.06 73 ARG A C 1
ATOM 593 O O . ARG A 1 73 ? -16.771 7.046 15.759 1.00 96.06 73 ARG A O 1
ATOM 600 N N . ARG A 1 74 ? -15.606 5.477 16.861 1.00 96.12 74 ARG A N 1
ATOM 601 C CA . ARG A 1 74 ? -14.407 6.306 17.078 1.00 96.12 74 ARG A CA 1
ATOM 602 C C . ARG A 1 74 ? -13.365 6.133 15.980 1.00 96.12 74 ARG A C 1
ATOM 604 O O . ARG A 1 74 ? -12.432 6.924 15.939 1.00 96.12 74 ARG A O 1
ATOM 611 N N . VAL A 1 75 ? -13.501 5.102 15.148 1.00 98.19 75 VAL A N 1
ATOM 612 C CA . VAL A 1 75 ? -12.662 4.925 13.966 1.00 98.19 75 VAL A CA 1
ATOM 613 C C . VAL A 1 75 ? -13.186 5.875 12.896 1.00 98.19 75 VAL A C 1
ATOM 615 O O . VAL A 1 75 ? -14.342 5.780 12.494 1.00 98.19 75 VAL A O 1
ATOM 618 N N . GLU A 1 76 ? -12.337 6.796 12.463 1.00 98.44 76 GLU A N 1
ATOM 619 C CA . GLU A 1 76 ? -12.634 7.803 11.442 1.00 98.44 76 GLU A CA 1
ATOM 620 C C . GLU A 1 76 ? -12.038 7.413 10.091 1.00 98.44 76 GLU A C 1
ATOM 622 O O . GLU A 1 76 ? -12.615 7.708 9.050 1.00 98.44 76 GLU A O 1
ATOM 627 N N . VAL A 1 77 ? -10.902 6.713 10.102 1.00 98.50 77 VAL A N 1
ATOM 628 C CA . VAL A 1 77 ? -10.222 6.216 8.907 1.00 98.50 77 VAL A CA 1
ATOM 629 C C . VAL A 1 77 ? -9.882 4.752 9.111 1.00 98.50 77 VAL A C 1
ATOM 631 O O . VAL A 1 77 ? -9.335 4.367 10.145 1.00 98.50 77 VAL A O 1
ATOM 634 N N . VAL A 1 78 ? -10.162 3.929 8.109 1.00 98.12 78 VAL A N 1
ATOM 635 C CA . VAL A 1 78 ? -9.686 2.549 8.059 1.00 98.1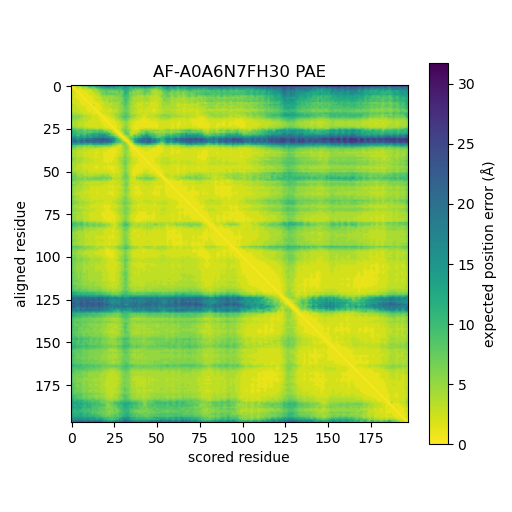2 78 VAL A CA 1
ATOM 636 C C . VAL A 1 78 ? -8.890 2.334 6.786 1.00 98.12 78 VAL A C 1
ATOM 638 O O . VAL A 1 78 ? -9.366 2.615 5.691 1.00 98.12 78 VAL A O 1
ATOM 641 N N . VAL A 1 79 ? -7.667 1.842 6.939 1.00 97.88 79 VAL A N 1
ATOM 642 C CA . VAL A 1 79 ? -6.771 1.509 5.837 1.00 97.88 79 VAL A CA 1
ATOM 643 C C . VAL A 1 79 ? -6.719 -0.005 5.719 1.00 97.88 79 VAL A C 1
ATOM 645 O O . VAL A 1 79 ? -6.374 -0.682 6.689 1.00 97.88 79 VAL A O 1
ATOM 648 N N . THR A 1 80 ? -7.065 -0.542 4.553 1.00 96.62 80 THR A N 1
ATOM 649 C CA . THR A 1 80 ? -6.967 -1.984 4.285 1.00 96.62 80 THR A CA 1
ATOM 650 C C . THR A 1 80 ? -6.237 -2.246 2.978 1.00 96.62 80 THR A C 1
ATOM 652 O O . THR A 1 80 ? -6.072 -1.347 2.153 1.00 96.62 80 THR A O 1
ATOM 655 N N . ASP A 1 81 ? -5.855 -3.496 2.735 1.00 90.50 81 ASP A N 1
ATOM 656 C CA . ASP A 1 81 ? -5.545 -3.933 1.374 1.00 90.50 81 ASP A CA 1
ATOM 657 C C . ASP A 1 81 ? -6.792 -3.843 0.455 1.00 90.50 81 ASP A C 1
ATOM 659 O O . ASP A 1 81 ? -7.909 -3.541 0.889 1.00 90.50 81 ASP A O 1
ATOM 663 N N . GLY A 1 82 ? -6.620 -4.130 -0.838 1.00 87.19 82 GLY A N 1
ATOM 664 C CA . GLY A 1 82 ? -7.717 -4.173 -1.816 1.00 87.19 82 GLY A CA 1
ATOM 665 C C . GLY A 1 82 ? -8.684 -5.359 -1.688 1.00 87.19 82 GLY A C 1
ATOM 666 O O . GLY A 1 82 ? -9.355 -5.696 -2.663 1.00 87.19 82 GLY A O 1
ATOM 667 N N . SER A 1 83 ? -8.732 -6.062 -0.553 1.00 91.06 83 SER A N 1
ATOM 668 C CA . SER A 1 83 ? -9.588 -7.233 -0.363 1.00 91.06 83 SER A CA 1
ATOM 669 C C . SER A 1 83 ? -11.068 -6.860 -0.289 1.00 91.06 83 SER A C 1
ATOM 671 O O . SER A 1 83 ? -11.521 -6.160 0.620 1.00 91.06 83 SER A O 1
ATOM 673 N N . HIS A 1 84 ? -11.865 -7.462 -1.175 1.00 93.25 84 HIS A N 1
ATOM 674 C CA . HIS A 1 84 ? -13.329 -7.395 -1.134 1.00 93.25 84 HIS A CA 1
ATOM 675 C C . HIS A 1 84 ? -13.900 -7.871 0.213 1.00 93.25 84 HIS A C 1
ATOM 677 O O . HIS A 1 84 ? -14.916 -7.359 0.677 1.00 93.25 84 HIS A O 1
ATOM 683 N N . SER A 1 85 ? -13.235 -8.831 0.868 1.00 93.69 85 SER A N 1
ATOM 684 C CA . SER A 1 85 ? -13.660 -9.340 2.176 1.00 93.69 85 SER A CA 1
ATOM 685 C C . SER A 1 85 ? -13.509 -8.299 3.285 1.00 93.69 85 SER A C 1
ATOM 687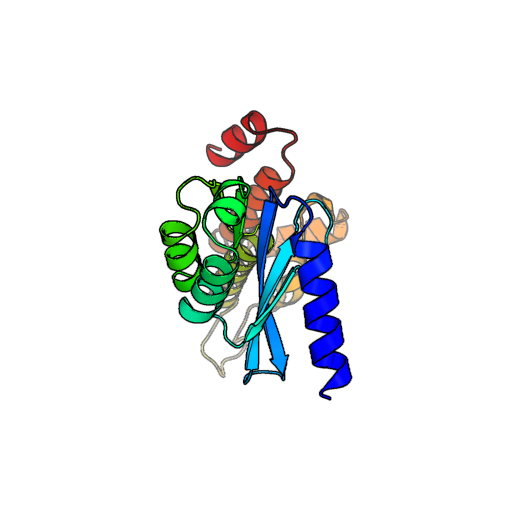 O O . SER A 1 85 ? -14.395 -8.182 4.132 1.00 93.69 85 SER A O 1
ATOM 689 N N . TYR A 1 86 ? -12.412 -7.536 3.283 1.00 94.88 86 TYR A N 1
ATOM 690 C CA . TYR A 1 86 ? -12.223 -6.458 4.251 1.00 94.88 86 TYR A CA 1
ATOM 691 C C . TYR A 1 86 ? -13.130 -5.277 3.951 1.00 94.88 86 TYR A C 1
ATOM 693 O O . TYR A 1 86 ? -13.772 -4.791 4.877 1.00 94.88 86 TYR A O 1
ATOM 701 N N . ARG A 1 87 ? -13.278 -4.897 2.676 1.00 95.31 87 ARG A N 1
ATOM 702 C CA . ARG A 1 87 ? -14.236 -3.865 2.262 1.00 95.31 87 ARG A CA 1
ATOM 703 C C . ARG A 1 87 ? -15.645 -4.152 2.790 1.00 95.31 87 ARG A C 1
ATOM 705 O O . ARG A 1 87 ? -16.226 -3.301 3.450 1.00 95.31 87 ARG A O 1
ATOM 712 N N . ALA A 1 88 ? -16.151 -5.371 2.604 1.00 96.50 88 ALA A N 1
ATOM 713 C CA . ALA A 1 88 ? -17.480 -5.749 3.091 1.00 96.50 88 ALA A CA 1
ATOM 714 C C . ALA A 1 88 ? -17.610 -5.676 4.628 1.00 96.50 88 ALA A C 1
ATOM 716 O O . ALA A 1 88 ? -18.661 -5.319 5.161 1.00 96.50 88 ALA A O 1
ATOM 717 N N . ALA A 1 89 ? -16.550 -6.015 5.370 1.00 96.81 89 ALA A N 1
ATOM 718 C CA . ALA A 1 89 ? -16.550 -5.903 6.828 1.00 96.81 89 ALA A CA 1
ATOM 719 C C . ALA A 1 89 ? -16.473 -4.436 7.291 1.00 96.81 89 ALA A C 1
ATOM 721 O O . ALA A 1 89 ? -17.158 -4.065 8.245 1.00 96.81 89 ALA A O 1
ATOM 722 N N . VAL A 1 90 ? -15.690 -3.606 6.601 1.00 96.81 90 VAL A N 1
ATOM 723 C CA . VAL A 1 90 ? -15.613 -2.157 6.824 1.00 96.81 90 VAL A CA 1
ATOM 724 C C . VAL A 1 90 ? -16.971 -1.506 6.579 1.00 96.81 90 VAL A C 1
ATOM 726 O O . VAL A 1 90 ? -17.486 -0.858 7.482 1.00 96.81 90 VAL A O 1
ATOM 729 N N . GLU A 1 91 ? -17.603 -1.747 5.431 1.00 96.38 91 GLU A N 1
ATOM 730 C CA . GLU A 1 91 ? -18.923 -1.188 5.101 1.00 96.38 91 GLU A CA 1
ATOM 731 C C . GLU A 1 91 ? -19.980 -1.560 6.153 1.00 96.38 91 GLU A C 1
ATOM 733 O O . GLU A 1 91 ? -20.798 -0.730 6.546 1.00 96.38 91 GLU A O 1
ATOM 738 N N . ARG A 1 92 ? -19.931 -2.792 6.678 1.00 97.31 92 ARG A N 1
ATOM 739 C CA . ARG A 1 92 ? -20.879 -3.256 7.698 1.00 97.31 92 ARG A CA 1
ATOM 740 C C . ARG A 1 92 ? -20.697 -2.597 9.066 1.00 97.31 92 ARG A C 1
ATOM 742 O O . ARG A 1 92 ? -21.691 -2.310 9.729 1.00 97.31 92 ARG A O 1
ATOM 749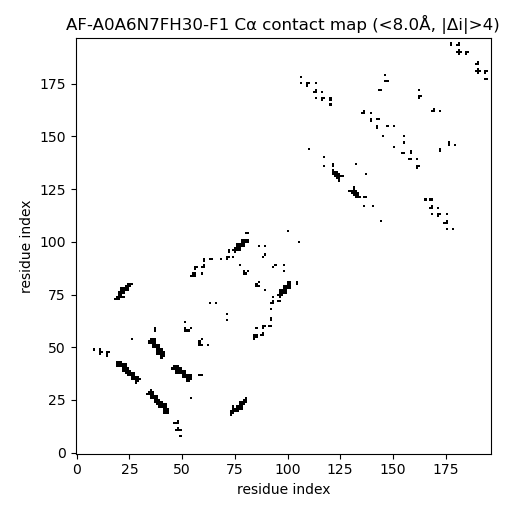 N N . HIS A 1 93 ? -19.461 -2.468 9.545 1.00 97.81 93 HIS A N 1
ATOM 750 C CA . HIS A 1 93 ? -19.186 -2.108 10.948 1.00 97.81 93 HIS A CA 1
ATOM 751 C C . HIS A 1 93 ? -18.677 -0.678 11.122 1.00 97.81 93 HIS A C 1
ATOM 753 O O . HIS A 1 93 ? -18.861 -0.083 12.183 1.00 97.81 93 HIS A O 1
ATOM 759 N N . LEU A 1 94 ? -18.047 -0.130 10.086 1.00 97.38 94 LEU A N 1
ATOM 760 C CA . LEU A 1 94 ? -17.358 1.158 10.064 1.00 97.38 94 LEU A CA 1
ATOM 761 C C . LEU A 1 94 ? -17.912 2.067 8.955 1.00 97.38 94 LEU A C 1
ATOM 763 O O . LEU A 1 94 ? -17.174 2.871 8.405 1.00 97.38 94 LEU A O 1
ATOM 767 N N . GLY A 1 95 ? -19.205 1.977 8.626 1.00 93.06 95 GLY A N 1
ATOM 768 C CA . GLY A 1 95 ? -19.808 2.743 7.521 1.00 93.06 95 GLY A CA 1
ATOM 769 C C . GLY A 1 95 ? -19.742 4.276 7.646 1.00 93.06 95 GLY A C 1
ATOM 770 O O . GLY A 1 95 ? -20.041 4.970 6.684 1.00 93.06 95 GLY A O 1
ATOM 771 N N . GLY A 1 96 ? -19.362 4.811 8.813 1.00 94.06 96 GLY A N 1
ATOM 772 C CA . GLY A 1 96 ? -19.077 6.240 9.006 1.00 94.06 96 GLY A CA 1
ATOM 773 C C . GLY A 1 96 ? -17.597 6.621 8.881 1.00 94.06 96 GLY A C 1
ATOM 774 O O . GLY A 1 96 ? -17.278 7.796 9.016 1.00 94.06 96 GLY A O 1
ATOM 775 N N . ALA A 1 97 ? -16.702 5.652 8.674 1.00 97.75 97 ALA A N 1
ATOM 776 C CA . ALA A 1 97 ? -15.271 5.873 8.515 1.00 97.75 97 ALA A CA 1
ATOM 777 C C . ALA A 1 97 ? -14.895 5.973 7.032 1.00 97.75 97 ALA A C 1
ATOM 779 O O . ALA A 1 97 ? -15.445 5.263 6.187 1.00 97.75 97 ALA A O 1
ATOM 780 N N . THR A 1 98 ? -13.891 6.788 6.722 1.00 97.88 98 THR A N 1
ATOM 781 C CA . THR A 1 98 ? -13.279 6.831 5.393 1.00 97.88 98 THR A CA 1
ATOM 782 C C . THR A 1 98 ? -12.458 5.565 5.170 1.00 97.88 98 THR A C 1
ATOM 784 O O . THR A 1 98 ? -11.494 5.297 5.894 1.00 97.88 98 THR A O 1
ATOM 787 N N . HIS A 1 99 ? -12.825 4.776 4.159 1.00 97.44 99 HIS A N 1
ATOM 788 C CA . HIS A 1 99 ? -12.072 3.587 3.761 1.00 97.44 99 HIS A CA 1
ATOM 789 C C . HIS A 1 99 ? -10.988 3.954 2.744 1.00 97.44 99 HIS A C 1
ATOM 791 O O . HIS A 1 99 ? -11.289 4.385 1.635 1.00 97.44 99 HIS A O 1
ATOM 797 N N . VAL A 1 100 ? -9.726 3.763 3.124 1.00 96.38 100 VAL A N 1
ATOM 798 C CA . VAL A 1 100 ? -8.546 4.038 2.299 1.00 96.38 100 VAL A CA 1
ATOM 799 C C . VAL A 1 100 ? -7.886 2.721 1.892 1.00 96.38 100 VAL A C 1
ATOM 801 O O . VAL A 1 100 ? -7.717 1.814 2.708 1.00 96.38 100 VAL A O 1
ATOM 804 N N . VAL A 1 101 ? -7.480 2.613 0.628 1.00 95.31 101 VAL A N 1
ATOM 805 C CA . VAL A 1 101 ? -6.659 1.488 0.165 1.00 95.31 101 VAL A CA 1
ATOM 806 C C . VAL A 1 101 ? -5.200 1.772 0.497 1.00 95.31 101 VAL A C 1
ATOM 808 O O . VAL A 1 101 ? -4.678 2.845 0.198 1.00 95.31 101 VAL A O 1
ATOM 811 N N . ASP A 1 102 ? -4.535 0.799 1.107 1.00 94.44 102 ASP A N 1
ATOM 812 C CA . ASP A 1 102 ? -3.135 0.904 1.485 1.00 94.44 102 ASP A CA 1
ATOM 813 C C . ASP A 1 102 ? -2.219 1.210 0.282 1.00 94.44 102 ASP A C 1
ATOM 815 O O . ASP A 1 102 ? -2.209 0.506 -0.735 1.00 94.44 102 ASP A O 1
ATOM 819 N N . ARG A 1 103 ? -1.384 2.244 0.439 1.00 93.56 103 ARG A N 1
ATOM 820 C CA . ARG A 1 103 ? -0.449 2.732 -0.585 1.00 93.56 103 ARG A CA 1
ATOM 821 C C . ARG A 1 103 ? 0.508 1.647 -1.070 1.00 93.56 103 ARG A C 1
ATOM 823 O O . ARG A 1 103 ? 0.828 1.600 -2.258 1.00 93.56 103 ARG A O 1
ATOM 830 N N . PHE A 1 104 ? 1.006 0.800 -0.169 1.00 92.75 104 PHE A N 1
ATOM 831 C CA . PHE A 1 104 ? 1.966 -0.234 -0.547 1.00 92.75 104 PHE A CA 1
ATOM 832 C C . PHE A 1 104 ? 1.336 -1.241 -1.519 1.00 92.75 104 PHE A C 1
ATOM 834 O O . PHE A 1 104 ? 1.966 -1.610 -2.514 1.00 92.75 104 PHE A O 1
ATOM 841 N N . HIS A 1 105 ? 0.078 -1.623 -1.296 1.00 94.12 105 HIS A N 1
ATOM 842 C CA . HIS A 1 105 ? -0.655 -2.503 -2.205 1.00 94.12 105 HIS A CA 1
ATOM 843 C C . HIS A 1 105 ? -0.917 -1.866 -3.574 1.00 94.12 105 HIS A C 1
ATOM 845 O O . HIS A 1 105 ? -0.692 -2.533 -4.587 1.00 94.12 105 HIS A O 1
ATOM 851 N N . VAL A 1 106 ? -1.302 -0.585 -3.622 1.00 95.56 106 VAL A N 1
ATOM 852 C CA . VAL A 1 106 ? -1.511 0.140 -4.891 1.00 95.56 106 VAL A CA 1
ATOM 853 C C . VAL A 1 106 ? -0.221 0.192 -5.712 1.00 95.56 106 VAL A C 1
ATOM 855 O O . VAL A 1 106 ? -0.205 -0.218 -6.873 1.00 95.56 106 VAL A O 1
ATOM 858 N N . VAL A 1 107 ? 0.895 0.592 -5.092 1.00 95.69 107 VAL A N 1
ATOM 859 C CA . VAL A 1 107 ? 2.220 0.595 -5.737 1.00 95.69 107 VAL A CA 1
ATOM 860 C C . VAL A 1 107 ? 2.595 -0.800 -6.243 1.00 95.69 107 VAL A C 1
ATOM 862 O O . VAL A 1 107 ? 3.117 -0.944 -7.350 1.00 95.69 107 VAL A O 1
ATOM 865 N N . ARG A 1 108 ? 2.306 -1.851 -5.464 1.00 95.69 108 ARG A N 1
ATOM 866 C CA . ARG A 1 108 ? 2.586 -3.235 -5.863 1.00 95.69 108 ARG A CA 1
ATOM 867 C C . ARG A 1 108 ? 1.810 -3.647 -7.115 1.00 95.69 108 ARG A C 1
ATOM 869 O O . ARG A 1 108 ? 2.362 -4.386 -7.929 1.00 95.69 108 ARG A O 1
ATOM 876 N N . TRP A 1 109 ? 0.563 -3.204 -7.280 1.00 96.31 109 TRP A N 1
ATOM 877 C CA . TRP A 1 109 ? -0.230 -3.496 -8.479 1.00 96.31 109 TRP A CA 1
ATOM 878 C C . TRP A 1 109 ? 0.335 -2.812 -9.725 1.00 96.31 109 TRP A C 1
ATOM 880 O O . TRP A 1 109 ? 0.502 -3.475 -10.747 1.00 96.31 109 TRP A O 1
ATOM 890 N N . PHE A 1 110 ? 0.726 -1.539 -9.629 1.00 97.12 110 PHE A N 1
ATOM 891 C CA . PHE A 1 110 ? 1.364 -0.823 -10.742 1.00 97.12 110 PHE A CA 1
ATOM 892 C C . PHE A 1 110 ? 2.700 -1.461 -11.133 1.00 97.12 110 PHE A C 1
ATOM 894 O O . PHE A 1 110 ? 2.944 -1.738 -12.307 1.00 97.12 110 PHE A O 1
ATOM 901 N N . ALA A 1 111 ? 3.532 -1.802 -10.144 1.00 97.44 111 ALA A N 1
ATOM 902 C CA . ALA A 1 111 ? 4.777 -2.524 -10.381 1.00 97.44 111 ALA A CA 1
ATOM 903 C C . ALA A 1 111 ? 4.541 -3.885 -11.060 1.00 97.44 111 ALA A C 1
ATOM 905 O O . ALA A 1 111 ? 5.313 -4.279 -11.937 1.00 97.44 111 ALA A O 1
ATOM 906 N N . ALA A 1 112 ? 3.479 -4.607 -10.683 1.00 97.94 112 ALA A N 1
ATOM 907 C CA . ALA A 1 112 ? 3.107 -5.860 -11.334 1.00 97.94 112 ALA A CA 1
ATOM 908 C C . ALA A 1 112 ? 2.718 -5.644 -12.806 1.00 97.94 112 ALA A C 1
ATOM 910 O O . ALA A 1 112 ? 3.229 -6.366 -13.661 1.00 97.94 112 ALA A O 1
ATOM 911 N N . GLY A 1 113 ? 1.917 -4.616 -13.105 1.00 98.06 113 GLY A N 1
ATOM 912 C CA . GLY A 1 113 ? 1.568 -4.237 -14.478 1.00 98.06 113 GLY A CA 1
ATOM 913 C C . GLY A 1 113 ? 2.796 -3.891 -15.326 1.00 98.06 113 GLY A C 1
ATOM 914 O O . GLY A 1 113 ? 2.968 -4.426 -16.421 1.00 98.06 113 GLY A O 1
ATOM 915 N N . LEU A 1 114 ? 3.727 -3.096 -14.789 1.00 98.25 114 LEU A N 1
ATOM 916 C CA . LEU A 1 114 ? 5.007 -2.813 -15.449 1.00 98.25 114 LEU A CA 1
ATOM 917 C C . LEU A 1 114 ? 5.818 -4.094 -15.706 1.00 98.25 114 LEU A C 1
ATOM 919 O O . LEU A 1 114 ? 6.388 -4.273 -16.783 1.00 98.25 114 LEU A O 1
ATOM 923 N N . ILE A 1 115 ? 5.867 -5.019 -14.743 1.00 98.00 115 ILE A N 1
ATOM 924 C CA . ILE A 1 115 ? 6.558 -6.304 -14.917 1.00 98.00 115 ILE A CA 1
ATOM 925 C C . ILE A 1 115 ? 5.915 -7.134 -16.033 1.00 98.00 115 ILE A C 1
ATOM 927 O O . ILE A 1 115 ? 6.652 -7.796 -16.771 1.00 98.00 115 ILE A O 1
ATOM 931 N N . GLU A 1 116 ? 4.587 -7.130 -16.151 1.00 97.75 116 GLU A N 1
ATOM 932 C CA . GLU A 1 116 ? 3.856 -7.822 -17.217 1.00 97.75 116 GLU A CA 1
ATOM 933 C C . GLU A 1 116 ? 4.162 -7.231 -18.593 1.00 97.75 116 GLU A C 1
ATOM 935 O O . GLU A 1 116 ? 4.565 -7.982 -19.484 1.00 97.75 116 GLU A O 1
ATOM 940 N N . VAL A 1 117 ? 4.087 -5.905 -18.737 1.00 97.44 117 VAL A N 1
ATOM 941 C CA . VAL A 1 117 ? 4.464 -5.190 -19.970 1.00 97.44 117 VAL A CA 1
ATOM 942 C C . VAL A 1 117 ? 5.903 -5.521 -20.352 1.00 97.44 117 VAL A C 1
ATOM 944 O O . VAL A 1 117 ? 6.165 -6.026 -21.439 1.00 97.44 117 VAL A O 1
ATOM 947 N N . ARG A 1 118 ? 6.844 -5.371 -19.415 1.00 96.81 118 ARG A N 1
ATOM 948 C CA . ARG A 1 118 ? 8.249 -5.730 -19.632 1.00 96.81 118 ARG A CA 1
ATOM 949 C C . ARG A 1 118 ? 8.413 -7.185 -20.073 1.00 96.81 118 ARG A C 1
ATOM 951 O O . ARG A 1 118 ? 9.243 -7.450 -20.930 1.00 96.81 118 ARG A O 1
ATOM 958 N N . ARG A 1 119 ? 7.679 -8.148 -19.492 1.00 94.81 119 ARG A N 1
ATOM 959 C CA . ARG A 1 119 ? 7.751 -9.573 -19.895 1.00 94.81 119 ARG A CA 1
ATOM 960 C C . ARG A 1 119 ? 7.271 -9.796 -21.323 1.00 94.81 119 ARG A C 1
ATOM 962 O O . ARG A 1 119 ? 7.829 -10.666 -21.987 1.00 94.81 119 ARG A O 1
ATOM 969 N N . ARG A 1 120 ? 6.240 -9.064 -21.748 1.00 93.44 120 ARG A N 1
ATOM 970 C CA . ARG A 1 120 ? 5.705 -9.105 -23.109 1.00 93.44 120 ARG A CA 1
ATOM 971 C C . ARG A 1 120 ? 6.708 -8.504 -24.091 1.00 93.44 120 ARG A C 1
ATOM 973 O O . ARG A 1 120 ? 7.179 -9.231 -24.953 1.00 93.44 120 ARG A O 1
ATOM 980 N N . VAL A 1 121 ? 7.118 -7.254 -23.874 1.00 93.88 121 VAL A N 1
ATOM 981 C CA . VAL A 1 121 ? 8.072 -6.519 -24.728 1.00 93.88 121 VAL A CA 1
ATOM 982 C C . VAL A 1 121 ? 9.436 -7.213 -24.809 1.00 93.88 121 VAL A C 1
ATOM 984 O O . VAL A 1 121 ? 10.075 -7.251 -25.852 1.00 93.88 121 VAL A O 1
ATOM 987 N N . GLN A 1 122 ? 9.909 -7.795 -23.704 1.00 93.25 122 GLN A N 1
ATOM 988 C CA . GLN A 1 122 ? 11.185 -8.505 -23.684 1.00 93.25 122 GLN A CA 1
ATOM 989 C C . GLN A 1 122 ? 11.190 -9.739 -24.610 1.00 93.25 122 GLN A C 1
ATOM 991 O O . GLN A 1 122 ? 12.275 -10.186 -24.978 1.00 93.25 122 GLN A O 1
ATOM 996 N N . ARG A 1 123 ? 10.043 -10.348 -24.924 1.00 90.69 123 ARG A N 1
ATOM 997 C CA . ARG A 1 123 ? 9.987 -11.599 -25.692 1.00 90.69 123 ARG A CA 1
ATOM 998 C C . ARG A 1 123 ? 10.268 -11.319 -27.172 1.00 90.69 123 ARG A C 1
ATOM 1000 O O . ARG A 1 123 ? 9.586 -10.501 -27.770 1.00 90.69 123 ARG A O 1
ATOM 1007 N N . LEU A 1 124 ? 11.255 -12.009 -27.744 1.00 85.62 124 LEU A N 1
ATOM 1008 C CA . LEU A 1 124 ? 11.644 -11.865 -29.158 1.00 85.62 124 LEU A CA 1
ATOM 1009 C C . LEU A 1 124 ? 11.276 -13.085 -30.016 1.00 85.62 124 LEU A C 1
ATOM 1011 O O . LEU A 1 124 ? 11.209 -12.969 -31.233 1.00 85.62 124 LEU A O 1
ATOM 1015 N N . GLY A 1 125 ? 11.034 -14.231 -29.383 1.00 78.12 125 GLY A N 1
ATOM 1016 C CA . GLY A 1 125 ? 10.651 -15.484 -30.027 1.00 78.12 125 GLY A CA 1
ATOM 1017 C C . GLY A 1 125 ? 9.974 -16.417 -29.028 1.00 78.12 125 GLY A C 1
ATOM 1018 O O . GLY A 1 125 ? 9.774 -16.061 -27.857 1.00 78.12 125 GLY A O 1
ATOM 1019 N N . GLU A 1 126 ? 9.619 -17.614 -29.477 1.00 80.69 126 GLU A N 1
ATOM 1020 C CA . GLU A 1 126 ? 8.977 -18.612 -28.623 1.00 80.69 126 GLU A CA 1
ATOM 1021 C C . GLU A 1 126 ? 9.971 -19.246 -27.625 1.00 80.69 126 GLU A C 1
ATOM 1023 O O . GLU A 1 126 ? 11.194 -19.208 -27.823 1.00 80.69 126 GLU A O 1
ATOM 1028 N N . PRO A 1 127 ? 9.490 -19.832 -26.509 1.00 75.31 127 PRO A N 1
ATOM 1029 C CA . PRO A 1 127 ? 10.349 -20.558 -25.580 1.00 75.31 127 PRO A CA 1
ATOM 1030 C C . PRO A 1 127 ? 11.144 -21.664 -26.293 1.00 75.31 127 PRO A C 1
ATOM 1032 O O . PRO A 1 127 ? 10.577 -22.657 -26.736 1.00 75.31 127 PRO A O 1
ATOM 1035 N N . GLY A 1 128 ? 12.468 -21.504 -26.367 1.00 75.62 128 GLY A N 1
ATOM 1036 C CA . GLY A 1 128 ? 13.376 -22.445 -27.038 1.00 75.62 128 GLY A CA 1
ATOM 1037 C C . GLY A 1 128 ? 14.117 -21.855 -28.241 1.00 75.62 128 GLY A C 1
ATOM 1038 O O . GLY A 1 128 ? 15.120 -22.428 -28.660 1.00 75.62 128 GLY A O 1
ATOM 1039 N N . GLU A 1 129 ? 13.691 -20.698 -28.751 1.00 80.06 129 GLU A N 1
ATOM 1040 C CA . GLU A 1 129 ? 14.382 -19.983 -29.829 1.00 80.06 129 GLU A CA 1
ATOM 1041 C C . GLU A 1 129 ? 15.523 -19.093 -29.302 1.00 80.06 129 GLU A C 1
ATOM 1043 O O . GLU A 1 129 ? 15.572 -18.738 -28.121 1.00 80.06 129 GLU A O 1
ATOM 1048 N N . SER A 1 130 ? 16.471 -18.723 -30.172 1.00 77.31 130 SER A N 1
ATOM 1049 C CA . SER A 1 130 ? 17.606 -17.863 -29.813 1.00 77.31 130 SER A CA 1
ATOM 1050 C C . SER A 1 130 ? 17.691 -16.629 -30.727 1.00 77.31 130 SER A C 1
ATOM 1052 O O . SER A 1 130 ? 17.881 -16.805 -31.930 1.00 77.31 130 SER A O 1
ATOM 1054 N N . PRO A 1 131 ? 17.610 -15.396 -30.183 1.00 75.19 131 PRO A N 1
ATOM 1055 C CA . PRO A 1 131 ? 17.365 -15.076 -28.776 1.00 75.19 131 PRO A CA 1
ATOM 1056 C C . PRO A 1 131 ? 15.866 -15.142 -28.428 1.00 75.19 131 PRO A C 1
ATOM 1058 O O . PRO A 1 131 ? 15.072 -14.397 -28.984 1.00 75.19 131 PRO A O 1
ATOM 1061 N N . ALA A 1 132 ? 15.474 -15.932 -27.423 1.00 78.88 132 ALA A N 1
ATOM 1062 C CA . ALA A 1 132 ? 14.095 -15.926 -26.909 1.00 78.88 132 ALA A CA 1
ATOM 1063 C C . ALA A 1 132 ? 13.691 -14.574 -26.283 1.00 78.88 132 ALA A C 1
ATOM 1065 O O . ALA A 1 132 ? 12.503 -14.283 -26.113 1.00 78.88 132 ALA A 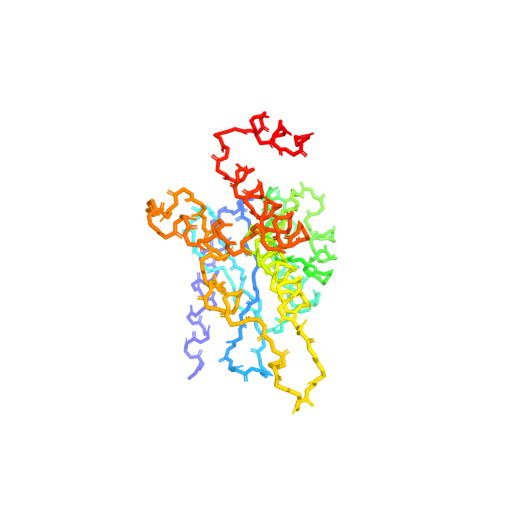O 1
ATOM 1066 N N . PHE A 1 133 ? 14.667 -13.744 -25.889 1.00 85.25 133 PHE A N 1
ATOM 1067 C CA . PHE A 1 133 ? 14.403 -12.474 -25.225 1.00 85.25 133 PHE A CA 1
ATOM 1068 C C . PHE A 1 133 ? 15.456 -11.386 -25.457 1.00 85.25 133 PHE A C 1
ATOM 1070 O O . PHE A 1 133 ? 16.640 -11.679 -25.608 1.00 85.25 133 PHE A O 1
ATOM 1077 N N . ASN A 1 134 ? 15.036 -10.121 -25.362 1.00 89.31 134 ASN A N 1
ATOM 1078 C CA . ASN A 1 134 ? 15.908 -8.951 -25.384 1.00 89.31 134 ASN A CA 1
ATOM 1079 C C . ASN A 1 134 ? 16.697 -8.845 -24.054 1.00 89.31 134 ASN A C 1
ATOM 1081 O O . ASN A 1 134 ? 16.110 -8.584 -22.991 1.00 89.31 134 ASN A O 1
ATOM 1085 N N . PRO A 1 135 ? 18.030 -9.051 -24.064 1.00 90.00 135 PRO A N 1
ATOM 1086 C CA . PRO A 1 135 ? 18.840 -9.068 -22.849 1.00 90.00 135 PRO A CA 1
ATOM 1087 C C . PRO A 1 135 ? 18.973 -7.687 -22.205 1.00 90.00 135 PRO A C 1
ATOM 1089 O O . PRO A 1 135 ? 19.218 -7.597 -21.000 1.00 90.00 135 PRO A O 1
ATOM 1092 N N . GLU A 1 136 ? 18.819 -6.614 -22.972 1.00 91.12 136 GLU A N 1
ATOM 1093 C CA . GLU A 1 136 ? 18.945 -5.253 -22.475 1.00 91.12 136 GLU A CA 1
ATOM 1094 C C . GLU A 1 136 ? 17.790 -4.907 -21.529 1.00 91.12 136 GLU A C 1
ATOM 1096 O O . GLU A 1 136 ? 18.019 -4.584 -20.357 1.00 91.12 136 GLU A O 1
ATOM 1101 N N . ILE A 1 137 ? 16.554 -5.127 -21.989 1.00 94.56 137 ILE A N 1
ATOM 1102 C CA . ILE A 1 137 ? 15.319 -4.950 -21.208 1.00 94.56 137 ILE A CA 1
ATOM 1103 C C . ILE A 1 137 ? 15.333 -5.837 -19.955 1.00 94.56 137 ILE A C 1
ATOM 1105 O O . ILE A 1 137 ? 14.891 -5.439 -18.874 1.00 94.56 137 ILE A O 1
ATOM 1109 N N . PHE A 1 138 ? 15.884 -7.048 -20.052 1.00 92.94 138 PHE A N 1
ATOM 1110 C CA . PHE A 1 138 ? 16.016 -7.930 -18.895 1.00 92.94 138 PHE A CA 1
ATOM 1111 C C . PHE A 1 138 ? 17.010 -7.413 -17.846 1.00 92.94 138 PHE A C 1
ATOM 1113 O O . PHE A 1 138 ? 16.764 -7.502 -16.634 1.00 92.94 138 PHE A O 1
ATOM 1120 N N . ARG A 1 139 ? 18.164 -6.911 -18.296 1.00 94.81 139 ARG A N 1
ATOM 1121 C CA . ARG A 1 139 ? 19.243 -6.439 -17.419 1.00 94.81 139 ARG A CA 1
ATOM 1122 C C . ARG A 1 139 ? 18.858 -5.155 -16.682 1.00 94.81 139 ARG A C 1
ATOM 1124 O O . ARG A 1 139 ? 19.368 -4.937 -15.587 1.00 94.81 139 ARG A O 1
ATOM 1131 N N . THR A 1 140 ? 17.943 -4.349 -17.223 1.00 96.44 140 THR A N 1
ATOM 1132 C CA . THR A 1 140 ? 17.450 -3.116 -16.583 1.00 96.44 140 THR A CA 1
ATOM 1133 C C . THR A 1 140 ? 16.210 -3.315 -15.703 1.00 96.44 140 THR A C 1
ATOM 1135 O O . THR A 1 140 ? 15.749 -2.351 -15.099 1.00 96.44 140 THR A O 1
ATOM 1138 N N . ARG A 1 141 ? 15.705 -4.547 -15.521 1.00 96.12 141 ARG A N 1
ATOM 1139 C CA . ARG A 1 141 ? 14.454 -4.838 -14.778 1.00 96.12 141 ARG A CA 1
ATOM 1140 C C . ARG A 1 141 ? 14.335 -4.205 -13.383 1.00 96.12 141 ARG A C 1
ATOM 1142 O O . ARG A 1 141 ? 13.240 -3.853 -12.971 1.00 96.12 141 ARG A O 1
ATOM 1149 N N . TYR A 1 142 ? 15.437 -4.068 -12.640 1.00 96.94 142 TYR A N 1
ATOM 1150 C CA . TYR A 1 142 ? 15.412 -3.428 -11.317 1.00 96.94 142 TYR A CA 1
ATOM 1151 C C . TYR A 1 142 ? 15.472 -1.903 -11.402 1.00 96.94 142 TYR A C 1
ATOM 1153 O O . TYR A 1 142 ? 14.914 -1.233 -10.542 1.00 96.94 142 TYR A O 1
ATOM 1161 N N . LEU A 1 143 ? 16.105 -1.357 -12.446 1.00 97.44 143 LEU A N 1
ATOM 1162 C CA . LEU A 1 143 ? 16.088 0.081 -12.715 1.00 97.44 143 LEU A CA 1
ATOM 1163 C C . LEU A 1 143 ? 14.680 0.534 -13.111 1.00 97.44 143 LEU A C 1
ATOM 1165 O O . LEU A 1 143 ? 14.237 1.581 -12.664 1.00 97.44 143 LEU A O 1
ATOM 1169 N N . GLN A 1 144 ? 13.956 -0.294 -13.870 1.00 97.25 144 GLN A N 1
ATOM 1170 C CA . GLN A 1 144 ? 12.560 -0.037 -14.237 1.00 97.25 144 GLN A CA 1
ATOM 1171 C C . GLN A 1 144 ? 11.650 0.075 -13.000 1.00 97.25 144 GLN A C 1
ATOM 1173 O O . GLN A 1 144 ? 10.716 0.862 -12.994 1.00 97.25 144 GLN A O 1
ATOM 1178 N N . LEU A 1 145 ? 11.933 -0.664 -11.923 1.00 96.81 145 LEU A N 1
ATOM 1179 C CA . LEU A 1 145 ? 11.154 -0.599 -10.679 1.00 96.81 145 LEU A CA 1
ATOM 1180 C C . LEU A 1 145 ? 11.590 0.530 -9.732 1.00 96.81 145 LEU A C 1
ATOM 1182 O O . LEU A 1 145 ? 10.928 0.773 -8.723 1.00 96.81 145 LEU A O 1
ATOM 1186 N N . ALA A 1 146 ? 12.709 1.197 -10.014 1.00 95.81 146 ALA A N 1
ATOM 1187 C CA . ALA A 1 146 ? 13.213 2.272 -9.176 1.00 95.81 146 ALA A CA 1
ATOM 1188 C C . ALA A 1 146 ? 12.450 3.583 -9.425 1.00 95.81 146 ALA A C 1
ATOM 1190 O O . ALA A 1 146 ? 11.953 3.844 -10.522 1.00 95.81 146 ALA A O 1
ATOM 1191 N N . ARG A 1 147 ? 12.402 4.442 -8.400 1.00 95.31 147 ARG A N 1
ATOM 1192 C CA . ARG A 1 147 ? 11.970 5.836 -8.562 1.00 95.31 147 ARG A CA 1
ATOM 1193 C C . ARG A 1 147 ? 13.043 6.612 -9.316 1.00 95.31 147 ARG A C 1
ATOM 1195 O O . ARG A 1 147 ? 14.209 6.558 -8.920 1.00 95.31 147 ARG A O 1
ATOM 1202 N N . ALA A 1 148 ? 12.654 7.347 -10.354 1.00 94.19 148 ALA A N 1
ATOM 1203 C CA . ALA A 1 148 ? 13.567 8.099 -11.213 1.00 94.19 148 ALA A CA 1
ATOM 1204 C C . ALA A 1 148 ? 14.464 9.049 -10.406 1.00 94.19 148 ALA A C 1
ATOM 1206 O O . ALA A 1 148 ? 15.680 9.037 -10.576 1.00 94.19 148 ALA A O 1
ATOM 1207 N N . GLN A 1 149 ? 13.880 9.772 -9.444 1.00 92.88 149 GLN A N 1
ATOM 1208 C CA . GLN A 1 149 ? 14.584 10.735 -8.589 1.00 92.88 149 GLN A CA 1
ATOM 1209 C C . GLN A 1 149 ? 15.671 10.112 -7.688 1.00 92.88 149 GLN A C 1
ATOM 1211 O O . GLN A 1 149 ? 16.498 10.826 -7.134 1.00 92.88 149 GLN A O 1
ATOM 1216 N N . HIS A 1 150 ? 15.687 8.782 -7.524 1.00 94.25 150 HIS A N 1
ATOM 1217 C CA . HIS A 1 150 ? 16.699 8.059 -6.739 1.00 94.25 150 HIS A CA 1
ATOM 1218 C C . HIS A 1 150 ? 17.802 7.429 -7.616 1.00 94.25 150 HIS A C 1
ATOM 1220 O O . HIS A 1 150 ? 18.688 6.715 -7.125 1.00 94.25 150 HIS A O 1
ATOM 1226 N N . LEU A 1 151 ? 17.758 7.635 -8.934 1.00 95.69 151 LEU A N 1
ATOM 1227 C CA . LEU A 1 151 ? 18.768 7.144 -9.865 1.00 95.69 151 LEU A CA 1
ATOM 1228 C C . LEU A 1 151 ? 19.798 8.240 -10.155 1.00 95.69 151 LEU A C 1
ATOM 1230 O O . LEU A 1 151 ? 19.445 9.356 -10.511 1.00 95.69 151 LEU A O 1
ATOM 1234 N N . GLY A 1 152 ? 21.086 7.903 -10.039 1.00 97.00 152 GLY A N 1
ATOM 1235 C CA . GLY A 1 152 ? 22.153 8.752 -10.575 1.00 97.00 152 GLY A CA 1
ATOM 1236 C C . GLY A 1 152 ? 22.141 8.766 -12.107 1.00 97.00 152 GLY A C 1
ATOM 1237 O O . GLY A 1 152 ? 21.567 7.862 -12.725 1.00 97.00 152 GLY A O 1
ATOM 1238 N N . SER A 1 153 ? 22.821 9.750 -12.701 1.00 96.31 153 SER A N 1
ATOM 1239 C CA . SER A 1 153 ? 22.875 10.005 -14.151 1.00 96.31 153 SER A CA 1
ATOM 1240 C C . SER A 1 153 ? 23.116 8.746 -14.982 1.00 96.31 153 SER A C 1
ATOM 1242 O O . SER A 1 153 ? 22.330 8.439 -15.873 1.00 96.31 153 SER A O 1
ATOM 1244 N N . ASP A 1 154 ? 24.140 7.962 -14.647 1.00 96.81 154 ASP A N 1
ATOM 1245 C CA . ASP A 1 154 ? 24.557 6.811 -15.458 1.00 96.81 154 ASP A CA 1
ATOM 1246 C C . ASP A 1 154 ? 23.522 5.682 -15.417 1.00 96.81 154 ASP A C 1
ATOM 1248 O O . ASP A 1 154 ? 23.230 5.025 -16.420 1.00 96.81 154 ASP A O 1
ATOM 1252 N N . ARG A 1 155 ? 22.915 5.465 -14.241 1.00 96.81 155 ARG A N 1
ATOM 1253 C CA . ARG A 1 155 ? 21.842 4.475 -14.083 1.00 96.81 155 ARG A CA 1
ATOM 1254 C C . ARG A 1 155 ? 20.580 4.923 -14.808 1.00 96.81 155 ARG A C 1
ATOM 1256 O O . ARG A 1 155 ? 19.913 4.082 -15.407 1.00 96.81 155 ARG A O 1
ATOM 1263 N N . PHE A 1 156 ? 20.262 6.214 -14.748 1.00 97.06 156 PHE A N 1
ATOM 1264 C CA . PHE A 1 156 ? 19.119 6.777 -15.452 1.00 97.06 156 PHE A CA 1
ATOM 1265 C C . PHE A 1 156 ? 19.310 6.708 -16.971 1.00 97.06 156 PHE A C 1
ATOM 1267 O O . PHE A 1 156 ? 18.411 6.242 -17.657 1.00 97.06 156 PHE A O 1
ATOM 1274 N N . ALA A 1 157 ? 20.491 7.045 -17.494 1.00 96.69 157 ALA A N 1
ATOM 1275 C CA . ALA A 1 157 ? 20.807 6.926 -18.918 1.00 96.69 157 ALA A CA 1
ATOM 1276 C C . ALA A 1 157 ? 20.654 5.480 -19.417 1.00 96.69 157 ALA A C 1
ATOM 1278 O O . ALA A 1 157 ? 20.026 5.230 -20.446 1.00 96.69 157 ALA A O 1
ATOM 1279 N N . ARG A 1 158 ? 21.145 4.504 -18.641 1.00 96.50 158 ARG A N 1
ATOM 1280 C CA . ARG A 1 158 ? 20.959 3.079 -18.947 1.00 96.50 158 ARG A CA 1
ATOM 1281 C C . ARG A 1 158 ? 19.489 2.654 -18.930 1.00 96.50 158 ARG A C 1
ATOM 1283 O O . ARG A 1 158 ? 19.087 1.826 -19.742 1.00 96.50 158 ARG A O 1
ATOM 1290 N N . LEU A 1 159 ? 18.701 3.166 -17.987 1.00 97.50 159 LEU A N 1
ATOM 1291 C CA . LEU A 1 159 ? 17.261 2.921 -17.949 1.00 97.50 159 LEU A CA 1
ATOM 1292 C C . LEU A 1 159 ? 16.576 3.535 -19.174 1.00 97.50 159 LEU A C 1
ATOM 1294 O O . LEU A 1 159 ? 15.835 2.834 -19.851 1.00 97.50 159 LEU A O 1
ATOM 1298 N N . ALA A 1 160 ? 16.859 4.802 -19.476 1.00 96.56 160 ALA A N 1
ATOM 1299 C CA . ALA A 1 160 ? 16.277 5.531 -20.596 1.00 96.56 160 ALA A CA 1
ATOM 1300 C C . ALA A 1 160 ? 16.541 4.821 -21.929 1.00 96.56 160 ALA A C 1
ATOM 1302 O O . ALA A 1 160 ? 15.607 4.632 -22.700 1.00 96.56 160 ALA A O 1
ATOM 1303 N N . HIS A 1 161 ? 17.769 4.343 -22.160 1.00 96.38 161 HIS A N 1
ATOM 1304 C CA . HIS A 1 161 ? 18.103 3.562 -23.354 1.00 96.38 161 HIS A CA 1
ATOM 1305 C C . HIS A 1 161 ? 17.209 2.317 -23.505 1.00 96.38 161 HIS A C 1
ATOM 1307 O O . HIS A 1 161 ? 16.669 2.080 -24.582 1.00 96.38 161 HIS A O 1
ATOM 1313 N N . ALA A 1 162 ? 16.962 1.582 -22.414 1.00 95.94 162 ALA A N 1
ATOM 1314 C CA . ALA A 1 162 ? 16.084 0.413 -22.446 1.00 95.94 162 ALA A CA 1
ATOM 1315 C C . ALA A 1 162 ? 14.600 0.776 -22.633 1.00 95.94 162 ALA A C 1
ATOM 1317 O O . ALA A 1 162 ? 13.880 0.047 -23.309 1.00 95.94 162 ALA A O 1
ATOM 1318 N N . LEU A 1 163 ? 14.132 1.879 -22.034 1.00 96.62 163 LEU A N 1
ATOM 1319 C CA . LEU A 1 163 ? 12.747 2.344 -22.180 1.00 96.62 163 LEU A CA 1
ATOM 1320 C C . LEU A 1 163 ? 12.457 2.846 -23.603 1.00 96.62 163 LEU A C 1
ATOM 1322 O O . LEU A 1 163 ? 11.354 2.650 -24.091 1.00 96.62 163 LEU A O 1
ATOM 1326 N N . MET A 1 164 ? 13.434 3.457 -24.281 1.00 95.19 164 MET A N 1
ATOM 1327 C CA . MET A 1 164 ? 13.272 3.969 -25.650 1.00 95.19 164 MET A CA 1
ATOM 1328 C C . MET A 1 164 ? 13.138 2.872 -26.713 1.00 95.19 164 MET A C 1
ATOM 1330 O O . MET A 1 164 ? 12.785 3.176 -27.849 1.00 95.19 164 MET A O 1
ATOM 1334 N N . GLN A 1 165 ? 13.410 1.610 -26.373 1.00 93.19 165 GLN A N 1
ATOM 1335 C CA . GLN A 1 165 ? 13.275 0.502 -27.321 1.00 93.19 165 GLN A CA 1
ATOM 1336 C C . GLN A 1 165 ? 11.818 0.132 -27.602 1.00 93.19 165 GLN A C 1
ATOM 1338 O O . GLN A 1 165 ? 11.548 -0.490 -28.626 1.00 93.19 165 GLN A O 1
ATOM 1343 N N . ASP A 1 166 ? 10.892 0.489 -26.707 1.00 95.19 166 ASP A N 1
ATOM 1344 C CA . ASP A 1 166 ? 9.480 0.160 -26.859 1.00 95.19 166 ASP A CA 1
ATOM 1345 C C . ASP A 1 166 ? 8.577 1.200 -26.163 1.00 95.19 166 ASP A C 1
ATOM 1347 O O . ASP A 1 166 ? 8.711 1.433 -24.953 1.00 95.19 166 ASP A O 1
ATOM 1351 N N . PRO A 1 167 ? 7.632 1.825 -26.889 1.00 96.31 167 PRO A N 1
ATOM 1352 C CA . PRO A 1 167 ? 6.767 2.853 -26.323 1.00 96.31 167 PRO A CA 1
ATOM 1353 C C . PRO A 1 167 ? 5.829 2.311 -25.237 1.00 96.31 167 PRO A C 1
ATOM 1355 O O . PRO A 1 167 ? 5.511 3.039 -24.300 1.00 96.31 167 PRO A O 1
ATOM 1358 N N . GLU A 1 168 ? 5.382 1.056 -25.308 1.00 96.62 168 GLU A N 1
ATOM 1359 C CA . GLU A 1 168 ? 4.531 0.449 -24.279 1.00 96.62 168 GLU A CA 1
ATOM 1360 C C . GLU A 1 168 ? 5.289 0.329 -22.951 1.00 96.62 168 GLU A C 1
ATOM 1362 O O . GLU A 1 168 ? 4.760 0.675 -21.889 1.00 96.62 168 GLU A O 1
ATOM 1367 N N . LEU A 1 169 ? 6.556 -0.093 -23.008 1.00 97.56 169 LEU A N 1
ATOM 1368 C CA . LEU A 1 169 ? 7.419 -0.171 -21.830 1.00 97.56 169 LEU A CA 1
ATOM 1369 C C . LEU A 1 169 ? 7.664 1.212 -21.208 1.00 97.56 169 LEU A C 1
ATOM 1371 O O . LEU A 1 169 ? 7.609 1.345 -19.981 1.00 97.56 169 LEU A O 1
ATOM 1375 N N . TRP A 1 170 ? 7.903 2.237 -22.033 1.00 97.69 170 TRP A N 1
ATOM 1376 C CA . TRP A 1 170 ? 8.042 3.616 -21.560 1.00 97.69 170 TRP A CA 1
ATOM 1377 C C . TRP A 1 170 ? 6.771 4.114 -20.861 1.00 97.69 170 TRP A C 1
ATOM 1379 O O . TRP A 1 170 ? 6.855 4.604 -19.732 1.00 97.69 170 TRP A O 1
ATOM 1389 N N . HIS A 1 171 ? 5.594 3.931 -21.473 1.00 97.38 171 HIS A N 1
ATOM 1390 C CA . HIS A 1 171 ? 4.317 4.352 -20.887 1.00 97.38 171 HIS A CA 1
ATOM 1391 C C . HIS A 1 171 ? 4.039 3.642 -19.558 1.00 97.38 171 HIS A C 1
ATOM 1393 O O . HIS A 1 171 ? 3.711 4.291 -18.566 1.00 97.38 171 HIS A O 1
ATOM 1399 N N . ALA A 1 172 ? 4.234 2.321 -19.494 1.00 97.69 172 ALA A N 1
ATOM 1400 C CA . ALA A 1 172 ? 4.032 1.553 -18.265 1.00 97.69 172 ALA A CA 1
ATOM 1401 C C . ALA A 1 172 ? 4.960 2.017 -17.129 1.00 97.69 172 ALA A C 1
ATOM 1403 O O . ALA A 1 172 ? 4.556 2.101 -15.962 1.00 97.69 172 ALA A O 1
ATOM 1404 N N . TRP A 1 173 ? 6.209 2.350 -17.465 1.00 98.06 173 TRP A N 1
ATOM 1405 C CA . TRP A 1 173 ? 7.146 2.921 -16.507 1.00 98.06 173 TRP A CA 1
ATOM 1406 C C . TRP A 1 173 ? 6.700 4.312 -16.052 1.00 98.06 173 TRP A C 1
ATOM 1408 O O . TRP A 1 173 ? 6.675 4.568 -14.847 1.00 98.06 173 TRP A O 1
ATOM 1418 N N . ARG A 1 174 ? 6.295 5.187 -16.985 1.00 96.62 174 ARG A N 1
ATOM 1419 C CA . ARG A 1 174 ? 5.849 6.554 -16.682 1.00 96.62 174 ARG A CA 1
ATOM 1420 C C . ARG A 1 174 ? 4.628 6.564 -15.766 1.00 96.62 174 ARG A C 1
ATOM 1422 O O . ARG A 1 174 ? 4.666 7.281 -14.773 1.00 96.62 174 ARG A O 1
ATOM 1429 N N . LEU A 1 175 ? 3.633 5.710 -16.014 1.00 95.81 175 LEU A N 1
ATOM 1430 C CA . LEU A 1 175 ? 2.459 5.550 -15.142 1.00 95.81 175 LEU A CA 1
ATOM 1431 C C . LEU A 1 175 ? 2.854 5.154 -13.712 1.00 95.81 175 LEU A C 1
ATOM 1433 O O . LEU A 1 175 ? 2.300 5.652 -12.734 1.00 95.81 175 LEU A O 1
ATOM 1437 N N . THR A 1 176 ? 3.859 4.284 -13.572 1.00 96.62 176 THR A N 1
ATOM 1438 C CA . THR A 1 176 ? 4.390 3.911 -12.253 1.00 96.62 176 THR A CA 1
ATOM 1439 C C . THR A 1 176 ? 5.092 5.096 -11.574 1.00 96.62 176 THR A C 1
ATOM 1441 O O . THR A 1 176 ? 4.983 5.249 -10.360 1.00 96.62 176 THR A O 1
ATOM 1444 N N . GLN A 1 177 ? 5.790 5.953 -12.331 1.00 96.38 177 GLN A N 1
ATOM 1445 C CA . GLN A 1 177 ? 6.400 7.172 -11.783 1.00 96.38 177 GLN A CA 1
ATOM 1446 C C . GLN A 1 177 ? 5.358 8.228 -11.400 1.00 96.38 177 GLN A C 1
ATOM 1448 O O . GLN A 1 177 ? 5.464 8.783 -10.311 1.00 96.38 177 GLN A O 1
ATOM 1453 N N . GLN A 1 178 ? 4.330 8.451 -12.224 1.00 94.81 178 GLN A N 1
ATOM 1454 C CA . GLN A 1 178 ? 3.219 9.360 -11.912 1.00 94.81 178 GLN A CA 1
ATOM 1455 C C . GLN A 1 178 ? 2.516 8.952 -10.613 1.00 94.81 178 GLN A C 1
ATOM 1457 O O . GLN A 1 178 ? 2.234 9.801 -9.773 1.00 94.81 178 GLN A O 1
ATOM 1462 N N . LEU A 1 179 ? 2.329 7.648 -10.373 1.00 95.69 179 LEU A N 1
ATOM 1463 C CA . LEU A 1 179 ? 1.808 7.168 -9.091 1.00 95.69 179 LEU A CA 1
ATOM 1464 C C . LEU A 1 179 ? 2.687 7.602 -7.904 1.00 95.69 179 LEU A C 1
ATOM 1466 O O . LEU A 1 179 ? 2.169 7.987 -6.856 1.00 95.69 179 LEU A O 1
ATOM 1470 N N . TYR A 1 180 ? 4.015 7.534 -8.036 1.00 94.88 180 TYR A N 1
ATOM 1471 C CA . TYR A 1 180 ? 4.912 8.025 -6.988 1.00 94.88 180 TYR A CA 1
ATOM 1472 C C . TYR A 1 180 ? 4.826 9.535 -6.818 1.00 94.88 180 TYR A C 1
ATOM 1474 O O . TYR A 1 180 ? 4.820 9.997 -5.682 1.00 94.88 180 TYR A O 1
ATOM 1482 N N . GLU A 1 181 ? 4.714 10.280 -7.916 1.00 93.75 181 GLU A N 1
ATOM 1483 C CA . GLU A 1 181 ? 4.517 11.727 -7.886 1.00 93.75 181 GLU A CA 1
ATOM 1484 C C . GLU A 1 181 ? 3.232 12.067 -7.116 1.00 93.75 181 GLU A C 1
ATOM 1486 O O . GLU A 1 181 ? 3.285 12.890 -6.211 1.00 93.75 181 GLU A O 1
ATOM 1491 N N . ILE A 1 182 ? 2.106 11.389 -7.346 1.00 94.06 182 ILE A N 1
ATOM 1492 C CA . ILE A 1 182 ? 0.872 11.613 -6.566 1.00 94.06 182 ILE A CA 1
ATOM 1493 C C . ILE A 1 182 ? 1.121 11.426 -5.057 1.00 94.06 182 ILE A C 1
ATOM 1495 O O . ILE A 1 182 ? 0.712 12.257 -4.252 1.00 94.06 182 ILE A O 1
ATOM 1499 N N . TYR A 1 183 ? 1.838 10.371 -4.657 1.00 92.50 183 TYR A N 1
ATOM 1500 C CA . TYR A 1 183 ? 2.117 10.098 -3.240 1.00 92.50 183 TYR A CA 1
ATOM 1501 C C . TYR A 1 183 ? 3.198 10.974 -2.601 1.00 92.50 183 TYR A C 1
ATOM 1503 O O . TYR A 1 183 ? 3.266 11.028 -1.372 1.00 92.50 183 TYR A O 1
ATOM 1511 N N . ASP A 1 184 ? 4.053 11.598 -3.407 1.00 92.06 184 ASP A N 1
ATOM 1512 C CA . ASP A 1 184 ? 5.092 12.526 -2.960 1.00 92.06 184 ASP A CA 1
ATOM 1513 C C . ASP A 1 184 ? 4.592 13.993 -3.014 1.00 92.06 184 ASP A C 1
ATOM 1515 O O . ASP A 1 184 ? 5.362 14.922 -2.766 1.00 92.06 184 ASP A O 1
ATOM 1519 N N . ALA A 1 185 ? 3.321 14.233 -3.364 1.00 93.50 185 ALA A N 1
ATOM 1520 C CA . ALA A 1 185 ? 2.702 15.557 -3.320 1.00 93.50 185 ALA A CA 1
ATOM 1521 C C . ALA A 1 185 ? 2.618 16.094 -1.878 1.00 93.50 185 ALA A C 1
ATOM 1523 O O . ALA A 1 185 ? 2.394 15.339 -0.932 1.00 93.50 185 ALA A O 1
ATOM 1524 N N . ALA A 1 186 ? 2.805 17.408 -1.713 1.00 92.00 186 ALA A N 1
ATOM 1525 C CA . ALA A 1 186 ? 2.809 18.052 -0.398 1.00 92.00 186 ALA A CA 1
ATOM 1526 C C . ALA A 1 186 ? 1.402 18.180 0.211 1.00 92.00 186 ALA A C 1
ATOM 1528 O O . ALA A 1 186 ? 1.254 18.196 1.433 1.00 92.00 186 ALA A O 1
ATOM 1529 N N . ASP A 1 187 ? 0.384 18.261 -0.643 1.00 92.94 187 ASP A N 1
ATOM 1530 C CA . ASP A 1 187 ? -1.012 18.464 -0.281 1.00 92.94 187 ASP A CA 1
ATOM 1531 C C . ASP A 1 187 ? -1.954 17.819 -1.310 1.00 92.94 187 ASP A C 1
ATOM 1533 O O . ASP A 1 187 ? -1.536 17.347 -2.372 1.00 92.94 187 ASP A O 1
ATOM 1537 N N . GLU A 1 188 ? -3.241 17.785 -0.964 1.00 89.19 188 GLU A N 1
ATOM 1538 C CA . GLU A 1 188 ? -4.301 17.184 -1.776 1.00 89.19 188 GLU A CA 1
ATOM 1539 C C . GLU A 1 188 ? -4.488 17.884 -3.127 1.00 89.19 188 GLU A C 1
ATOM 1541 O O . GLU A 1 188 ? -4.724 17.204 -4.122 1.00 89.19 188 GLU A O 1
ATOM 1546 N N . GLY A 1 189 ? -4.328 19.211 -3.192 1.00 92.50 189 GLY A N 1
ATOM 1547 C CA . GLY A 1 189 ? -4.463 19.965 -4.441 1.00 92.50 189 GLY A CA 1
ATOM 1548 C C . GLY A 1 189 ? -3.373 19.585 -5.438 1.00 92.50 189 GLY A C 1
ATOM 1549 O O . GLY A 1 189 ? -3.661 19.187 -6.564 1.00 92.50 189 GLY A O 1
ATOM 1550 N N . THR A 1 190 ? -2.122 19.575 -4.976 1.00 92.06 190 THR A N 1
ATOM 1551 C CA . THR A 1 190 ? -0.970 19.124 -5.765 1.00 92.06 190 THR A CA 1
ATOM 1552 C C . THR A 1 190 ? -1.117 17.656 -6.191 1.00 92.06 190 THR A C 1
ATOM 1554 O O . THR A 1 190 ? -0.702 17.276 -7.286 1.00 92.06 190 THR A O 1
ATOM 1557 N N . ALA A 1 191 ? -1.686 16.801 -5.334 1.00 90.94 191 ALA A N 1
ATOM 1558 C CA . ALA A 1 191 ? -1.948 15.404 -5.675 1.00 90.94 191 ALA A CA 1
ATOM 1559 C C . ALA A 1 191 ? -3.030 15.269 -6.761 1.00 90.94 191 ALA A C 1
ATOM 1561 O O . ALA A 1 191 ? -2.865 14.458 -7.670 1.00 90.94 191 ALA A O 1
ATOM 1562 N N . ALA A 1 192 ? -4.100 16.067 -6.688 1.00 89.81 192 ALA A N 1
ATOM 1563 C CA . ALA A 1 192 ? -5.196 16.070 -7.655 1.00 89.81 192 ALA A CA 1
ATOM 1564 C C . ALA A 1 192 ? -4.736 16.533 -9.044 1.00 89.81 192 ALA A C 1
ATOM 1566 O O . ALA A 1 192 ? -5.000 15.848 -10.029 1.00 89.81 192 ALA A O 1
ATOM 1567 N N . GLU A 1 193 ? -3.944 17.606 -9.121 1.00 91.38 193 GLU A N 1
ATOM 1568 C CA . GLU A 1 193 ? -3.347 18.070 -10.383 1.00 91.38 193 GLU A CA 1
ATOM 1569 C C . GLU A 1 193 ? -2.508 16.973 -11.062 1.00 91.38 193 GLU A C 1
ATOM 1571 O O . GLU A 1 193 ? -2.539 16.819 -12.280 1.00 91.38 193 GLU A O 1
ATOM 1576 N N . ARG A 1 194 ? -1.787 16.158 -10.277 1.00 89.19 194 ARG A N 1
ATOM 1577 C CA . ARG A 1 194 ? -0.977 15.033 -10.784 1.00 89.19 194 ARG A CA 1
ATOM 1578 C C . ARG A 1 194 ? -1.805 13.831 -11.246 1.00 89.19 194 ARG A C 1
ATOM 1580 O O . ARG A 1 194 ? -1.275 13.001 -11.978 1.00 89.19 194 ARG A O 1
ATOM 1587 N N . ILE A 1 195 ? -3.056 13.703 -10.801 1.00 85.94 195 ILE A N 1
ATOM 1588 C CA . ILE A 1 195 ? -3.985 12.663 -11.274 1.00 85.94 195 ILE A CA 1
ATOM 1589 C C . ILE A 1 195 ? -4.553 13.037 -12.649 1.00 85.94 195 ILE A C 1
ATOM 1591 O O . ILE A 1 195 ? -4.802 12.150 -13.463 1.00 85.94 195 ILE A O 1
ATOM 1595 N N . GLU A 1 196 ? -4.759 14.330 -12.899 1.00 80.38 196 GLU A N 1
ATOM 1596 C CA . GLU A 1 196 ? -5.375 14.847 -14.128 1.00 80.38 196 GLU A CA 1
ATOM 1597 C C . GLU A 1 196 ? -4.378 15.069 -15.285 1.00 80.38 196 GLU A C 1
ATOM 1599 O O . GLU A 1 196 ? -4.811 15.282 -16.419 1.00 80.38 196 GLU A O 1
ATOM 1604 N N . ALA A 1 197 ? -3.069 15.007 -15.010 1.00 68.62 197 ALA A N 1
ATOM 1605 C CA . ALA A 1 197 ? -1.970 15.248 -15.956 1.00 68.62 197 ALA A CA 1
ATOM 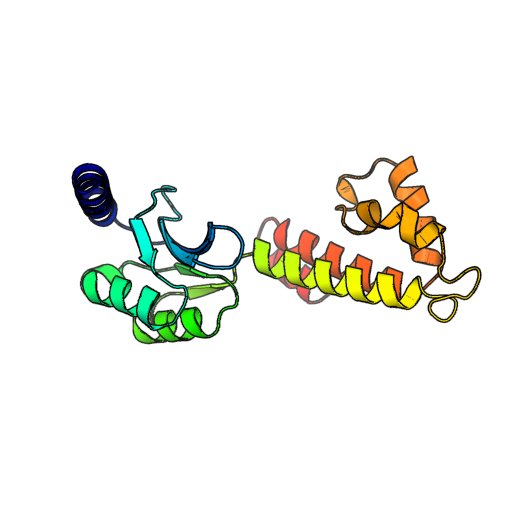1606 C C . ALA A 1 197 ? -1.476 13.990 -16.694 1.00 68.62 197 ALA A C 1
ATOM 1608 O O . ALA A 1 197 ? -1.284 14.074 -17.929 1.00 68.62 197 ALA A O 1
#